Protein AF-A0A932S3R2-F1 (afdb_monomer_lite)

Secondary structure (DSSP, 8-state):
----------------------TTS-----PPPSS------EEE-SS-GGGEEEEEETTEEEEEETTT--EEEEPTT--EEE-SS-EEESSHHHHTTSS-HHHHHHHHHHHHHHHSSPPPHHHHHHHHHHHHTT--HHHHHHHHHHHHHT-HHHH---TT--HHHHHHHHHHHHH--S---HHHHHHHHHHH--

Structure (mmCIF, N/CA/C/O backbone):
data_AF-A0A932S3R2-F1
#
_entry.id   AF-A0A932S3R2-F1
#
loop_
_atom_site.group_PDB
_atom_site.id
_atom_site.type_symbol
_atom_site.label_atom_id
_atom_site.label_alt_id
_atom_site.label_comp_id
_atom_site.label_asym_id
_atom_site.label_entity_id
_atom_site.label_seq_id
_atom_site.pdbx_PDB_ins_code
_atom_site.Cartn_x
_atom_site.Cartn_y
_atom_site.Cartn_z
_atom_site.occupancy
_atom_site.B_iso_or_equiv
_atom_site.auth_seq_id
_atom_site.auth_comp_id
_atom_site.auth_asym_id
_atom_site.auth_atom_id
_atom_site.pdbx_PDB_model_num
ATOM 1 N N . MET A 1 1 ? -22.388 -19.627 -33.924 1.00 37.22 1 MET A N 1
ATOM 2 C CA . MET A 1 1 ? -21.233 -18.935 -33.307 1.00 37.22 1 MET A CA 1
ATOM 3 C C . MET A 1 1 ? -21.682 -18.371 -31.970 1.00 37.22 1 MET A C 1
ATOM 5 O O . MET A 1 1 ? -22.714 -17.718 -31.920 1.00 37.22 1 MET A O 1
ATOM 9 N N . LYS A 1 2 ? -21.009 -18.770 -30.886 1.00 32.50 2 LYS A N 1
ATOM 10 C CA . LYS A 1 2 ? -21.426 -18.543 -29.495 1.00 32.50 2 LYS A CA 1
ATOM 11 C C . LYS A 1 2 ? -21.164 -17.094 -29.068 1.00 32.50 2 LYS A C 1
ATOM 13 O O . LYS A 1 2 ? -20.056 -16.597 -29.213 1.00 32.50 2 LYS A O 1
ATOM 18 N N . SER A 1 3 ? -22.207 -16.474 -28.523 1.00 29.39 3 SER A N 1
ATOM 19 C CA . SER A 1 3 ? -22.199 -15.204 -27.794 1.00 29.39 3 SER A CA 1
ATOM 20 C C . SER A 1 3 ? -21.391 -15.341 -26.498 1.00 29.39 3 SER A C 1
ATOM 22 O O . SER A 1 3 ? -21.610 -16.284 -25.737 1.00 29.39 3 SER A O 1
ATOM 24 N N . ILE A 1 4 ? -20.472 -14.406 -26.248 1.00 34.41 4 ILE A N 1
ATOM 25 C CA . ILE A 1 4 ? -19.744 -14.273 -24.981 1.00 34.41 4 ILE A CA 1
ATOM 26 C C . ILE A 1 4 ? -20.329 -13.057 -24.259 1.00 34.41 4 ILE A C 1
ATOM 28 O O . ILE A 1 4 ? -20.258 -11.934 -24.755 1.00 34.41 4 ILE A O 1
ATOM 32 N N . ARG A 1 5 ? -20.972 -13.306 -23.114 1.00 32.34 5 ARG A N 1
ATOM 33 C CA . ARG A 1 5 ? -21.515 -12.288 -22.204 1.00 32.34 5 ARG A CA 1
ATOM 34 C C . ARG A 1 5 ? -20.412 -11.797 -21.253 1.00 32.34 5 ARG A C 1
ATOM 36 O O . ARG A 1 5 ? -19.608 -12.624 -20.825 1.00 32.34 5 ARG A O 1
ATOM 43 N N . PRO A 1 6 ? -20.394 -10.508 -20.870 1.00 31.86 6 PRO A N 1
ATOM 44 C CA . PRO A 1 6 ? -19.458 -9.992 -19.879 1.00 31.86 6 PRO A CA 1
ATOM 45 C C . PRO A 1 6 ? -19.896 -10.429 -18.474 1.00 31.86 6 PRO A C 1
ATOM 47 O O . PRO A 1 6 ? -21.044 -10.227 -18.075 1.00 31.86 6 PRO A O 1
ATOM 50 N N . LEU A 1 7 ? -18.982 -11.058 -17.732 1.00 32.09 7 LEU A N 1
ATOM 51 C CA . LEU A 1 7 ? -19.180 -11.415 -16.331 1.00 32.09 7 LEU A CA 1
ATOM 52 C C . LEU A 1 7 ? -19.025 -10.143 -15.478 1.00 32.09 7 LEU A C 1
ATOM 54 O O . LEU A 1 7 ? -17.917 -9.694 -15.199 1.00 32.09 7 LEU A O 1
ATOM 58 N N . LEU A 1 8 ? -20.150 -9.555 -15.077 1.00 33.31 8 LEU A N 1
ATOM 59 C CA . LEU A 1 8 ? -20.221 -8.646 -13.936 1.00 33.31 8 LEU A CA 1
ATOM 60 C C . LEU A 1 8 ? -19.955 -9.472 -12.673 1.00 33.31 8 LEU A C 1
ATOM 62 O O . LEU A 1 8 ? -20.826 -10.219 -12.231 1.00 33.31 8 LEU A O 1
ATOM 66 N N . LEU A 1 9 ? -18.754 -9.357 -12.104 1.00 31.55 9 LEU A N 1
ATOM 67 C CA . LEU A 1 9 ? -18.453 -9.884 -10.777 1.00 31.55 9 LEU A CA 1
ATOM 68 C C . LEU A 1 9 ? -18.578 -8.742 -9.765 1.00 31.55 9 LEU A C 1
ATOM 70 O O . LEU A 1 9 ? -17.623 -8.046 -9.433 1.00 31.55 9 LEU A O 1
ATOM 74 N N . THR A 1 10 ? -19.804 -8.523 -9.298 1.00 34.31 10 THR A N 1
ATOM 75 C CA . THR A 1 10 ? -20.070 -7.768 -8.075 1.00 34.31 10 THR A CA 1
ATOM 76 C C . THR A 1 10 ? -19.550 -8.584 -6.897 1.00 34.31 10 THR A C 1
ATOM 78 O O . THR A 1 10 ? -20.208 -9.527 -6.462 1.00 34.31 10 THR A O 1
ATOM 81 N N . CYS A 1 11 ? -18.375 -8.240 -6.378 1.00 26.20 11 CYS A N 1
ATOM 82 C CA . CYS A 1 11 ? -17.905 -8.759 -5.100 1.00 26.20 11 CYS A CA 1
ATOM 83 C C . CYS A 1 11 ? -17.752 -7.589 -4.127 1.00 26.20 11 CYS A C 1
ATOM 85 O O . CYS A 1 11 ? -16.675 -7.031 -3.940 1.00 26.20 11 CYS A O 1
ATOM 87 N N . SER A 1 12 ? -18.875 -7.194 -3.521 1.00 35.47 12 SER A N 1
ATOM 88 C CA . SER A 1 12 ? -18.866 -6.437 -2.272 1.00 35.47 12 SER A CA 1
ATOM 89 C C . SER A 1 12 ? -18.230 -7.313 -1.200 1.00 35.47 12 SER A C 1
ATOM 91 O O . SER A 1 12 ? -18.842 -8.258 -0.708 1.00 35.47 12 SER A O 1
ATOM 93 N N . SER A 1 13 ? -16.987 -7.024 -0.843 1.00 33.16 13 SER A N 1
ATOM 94 C CA . SER A 1 13 ? -16.354 -7.546 0.365 1.00 33.16 13 SER A CA 1
ATOM 95 C C . SER A 1 13 ? -15.355 -6.510 0.858 1.00 33.16 13 SER A C 1
ATOM 97 O O . SER A 1 13 ? -14.278 -6.333 0.301 1.00 33.16 13 SER A O 1
ATOM 99 N N . PHE A 1 14 ? -15.769 -5.783 1.894 1.00 41.72 14 PHE A N 1
ATOM 100 C CA . PHE A 1 14 ? -14.904 -4.959 2.728 1.00 41.72 14 PHE A CA 1
ATOM 101 C C . PHE A 1 14 ? -13.873 -5.890 3.387 1.00 41.72 14 PHE A C 1
ATOM 103 O O . PHE A 1 14 ? -14.160 -6.528 4.397 1.00 41.72 14 PHE A O 1
ATOM 110 N N . LEU A 1 15 ? -12.686 -6.007 2.796 1.00 32.22 15 LEU A N 1
ATOM 111 C CA . LEU A 1 15 ? -11.535 -6.661 3.412 1.00 32.22 15 LEU A CA 1
ATOM 112 C C . LEU A 1 15 ? -10.571 -5.568 3.870 1.00 32.22 15 LEU A C 1
ATOM 114 O O . LEU A 1 15 ? -9.736 -5.077 3.118 1.00 32.22 15 LEU A O 1
ATOM 118 N N . LEU A 1 16 ? -10.722 -5.169 5.133 1.00 34.81 16 LEU A N 1
ATOM 119 C CA . LEU A 1 16 ? -9.637 -4.563 5.898 1.00 34.81 16 LEU A CA 1
ATOM 120 C C . LEU A 1 16 ? -8.546 -5.632 6.021 1.00 34.81 16 LEU A C 1
ATOM 122 O O . LEU A 1 16 ? -8.670 -6.545 6.838 1.00 34.81 16 LEU A O 1
ATOM 126 N N . PHE A 1 17 ? -7.512 -5.553 5.185 1.00 36.91 17 PHE A N 1
ATOM 127 C CA . PHE A 1 17 ? -6.344 -6.416 5.305 1.00 36.91 17 PHE A CA 1
ATOM 128 C C . PHE A 1 17 ? -5.640 -6.124 6.636 1.00 36.91 17 PHE A C 1
ATOM 130 O O . PHE A 1 17 ? -4.996 -5.093 6.813 1.00 36.91 17 PHE A O 1
ATOM 137 N N . ALA A 1 18 ? -5.803 -7.036 7.593 1.00 36.62 18 ALA A N 1
ATOM 138 C CA . ALA A 1 18 ? -4.924 -7.164 8.743 1.00 36.62 18 ALA A CA 1
ATOM 139 C C . ALA A 1 18 ? -3.705 -7.979 8.290 1.00 36.62 18 ALA A C 1
ATOM 141 O O . ALA A 1 18 ? -3.846 -9.148 7.932 1.00 36.62 18 ALA A O 1
ATOM 142 N N . CYS A 1 19 ? -2.521 -7.367 8.260 1.00 47.38 19 CYS A N 1
ATOM 143 C CA . CYS A 1 19 ? -1.279 -8.096 8.019 1.00 47.38 19 CYS A CA 1
ATOM 144 C C . CYS A 1 19 ? -0.920 -8.859 9.306 1.00 47.38 19 CYS A C 1
ATOM 146 O O . CYS A 1 19 ? -0.447 -8.266 10.271 1.00 47.38 19 CYS A O 1
ATOM 148 N N . GLY A 1 20 ? -1.249 -10.152 9.364 1.00 39.88 20 GLY A N 1
ATOM 149 C CA . GLY A 1 20 ? -0.897 -11.033 10.476 1.00 39.88 20 GLY A CA 1
ATOM 150 C C . GLY A 1 20 ? 0.497 -11.623 10.278 1.00 39.88 20 GLY A C 1
ATOM 151 O O . GLY A 1 20 ? 0.690 -12.468 9.406 1.00 39.88 20 GLY A O 1
ATOM 152 N N . GLY A 1 21 ? 1.463 -11.187 11.089 1.00 38.22 21 GLY A N 1
ATOM 153 C CA . GLY A 1 21 ? 2.807 -11.762 11.141 1.00 38.22 21 GLY A CA 1
ATOM 154 C C . GLY A 1 21 ? 2.805 -13.129 11.829 1.00 38.22 21 GLY A C 1
ATOM 155 O O . GLY A 1 21 ? 2.426 -13.254 12.991 1.00 38.22 21 GLY A O 1
ATOM 156 N N . ASN A 1 22 ? 3.232 -14.165 11.110 1.00 33.53 22 ASN A N 1
ATOM 157 C CA . ASN A 1 22 ? 3.491 -15.492 11.662 1.00 33.53 22 ASN A CA 1
ATOM 158 C C . ASN A 1 22 ? 4.919 -15.519 12.260 1.00 33.53 22 ASN A C 1
ATOM 160 O O . ASN A 1 22 ? 5.865 -15.241 11.518 1.00 33.53 22 ASN A O 1
ATOM 164 N N . PRO A 1 23 ? 5.126 -15.885 13.543 1.00 39.09 23 PRO A N 1
ATOM 165 C CA . PRO A 1 23 ? 6.434 -15.842 14.220 1.00 39.09 23 PRO A CA 1
ATOM 166 C C . PRO A 1 23 ? 7.461 -16.889 13.738 1.00 39.09 23 PRO A C 1
ATOM 168 O O . PRO A 1 23 ? 8.508 -17.054 14.357 1.00 39.09 23 PRO A O 1
ATOM 171 N N . SER A 1 24 ? 7.181 -17.605 12.646 1.00 33.00 24 SER A N 1
ATOM 172 C CA . SER A 1 24 ? 8.062 -18.629 12.062 1.00 33.00 24 SER A CA 1
ATOM 173 C C . SER A 1 24 ? 8.643 -18.261 10.689 1.00 33.00 24 SER A C 1
ATOM 175 O O . SER A 1 24 ? 9.312 -19.085 10.070 1.00 33.00 24 SER A O 1
ATOM 177 N N . SER A 1 25 ? 8.431 -17.030 10.212 1.00 39.53 25 SER A N 1
ATOM 178 C CA . SER A 1 25 ? 9.086 -16.552 8.985 1.00 39.53 25 SER A CA 1
ATOM 179 C C . SER A 1 25 ? 10.481 -16.005 9.312 1.00 39.53 25 SER A C 1
ATOM 181 O O . SER A 1 25 ? 10.623 -15.338 10.340 1.00 39.53 25 SER A O 1
ATOM 183 N N . PRO A 1 26 ? 11.517 -16.255 8.484 1.00 32.06 26 PRO A N 1
ATOM 184 C CA . PRO A 1 26 ? 12.800 -15.582 8.651 1.00 32.06 26 PRO A CA 1
ATOM 185 C C . PRO A 1 26 ? 12.558 -14.071 8.689 1.00 32.06 26 PRO A C 1
ATOM 187 O O . PRO A 1 26 ? 11.738 -13.559 7.926 1.00 32.06 26 PRO A O 1
ATOM 190 N N . VAL A 1 27 ? 13.233 -13.376 9.609 1.00 32.41 27 VAL A N 1
ATOM 191 C CA . VAL A 1 27 ? 13.202 -11.914 9.713 1.00 32.41 27 VAL A CA 1
ATOM 192 C C . VAL A 1 27 ? 13.751 -11.358 8.403 1.00 32.41 27 VAL A C 1
ATOM 194 O O . VAL A 1 27 ? 14.955 -11.190 8.239 1.00 32.41 27 VAL A O 1
ATOM 197 N N . HIS A 1 28 ? 12.869 -11.120 7.438 1.00 33.97 28 HIS A N 1
ATOM 198 C CA . HIS A 1 28 ? 13.156 -10.190 6.369 1.00 33.97 28 HIS A CA 1
ATOM 199 C C . HIS A 1 28 ? 13.238 -8.838 7.062 1.00 33.97 28 HIS A C 1
ATOM 201 O O . HIS A 1 28 ? 12.252 -8.379 7.635 1.00 33.97 28 HIS A O 1
ATOM 207 N N . THR A 1 29 ? 14.433 -8.254 7.100 1.00 33.62 29 THR A N 1
ATOM 208 C CA . THR A 1 29 ? 14.617 -6.842 7.417 1.00 33.62 29 THR A CA 1
ATOM 209 C C . THR A 1 29 ? 13.655 -6.069 6.531 1.00 33.62 29 THR A C 1
ATOM 211 O O . THR A 1 29 ? 13.848 -5.977 5.321 1.00 33.62 29 THR A O 1
ATOM 214 N N . GLU A 1 30 ? 12.544 -5.626 7.116 1.00 41.44 30 GLU A N 1
ATOM 215 C CA . GLU A 1 30 ? 11.521 -4.898 6.388 1.00 41.44 30 GLU A CA 1
ATOM 216 C C . GLU A 1 30 ? 12.180 -3.617 5.892 1.00 41.44 30 GLU A C 1
ATOM 218 O O . GLU A 1 30 ? 12.619 -2.783 6.686 1.00 41.44 30 GLU A O 1
ATOM 223 N N . MET A 1 31 ? 12.344 -3.519 4.572 1.00 47.31 31 MET A N 1
ATOM 224 C CA . MET A 1 31 ? 12.912 -2.341 3.943 1.00 47.31 31 MET A CA 1
ATOM 225 C C . MET A 1 31 ? 12.052 -1.149 4.373 1.00 47.31 31 MET A C 1
ATOM 227 O O . MET A 1 31 ? 10.847 -1.146 4.079 1.00 47.31 31 MET A O 1
ATOM 231 N N . PRO A 1 32 ? 12.618 -0.169 5.101 1.00 47.09 32 PRO A N 1
ATOM 232 C CA . PRO A 1 32 ? 11.822 0.919 5.626 1.00 47.09 32 PRO A CA 1
ATOM 233 C C . PRO A 1 32 ? 11.173 1.636 4.438 1.00 47.09 32 PRO A C 1
ATOM 235 O O . PRO A 1 32 ? 11.851 1.887 3.434 1.00 47.09 32 PRO A O 1
ATOM 238 N N . PRO A 1 33 ? 9.867 1.961 4.495 1.00 53.28 33 PRO A N 1
ATOM 239 C CA . PRO A 1 33 ? 9.306 2.881 3.518 1.00 53.28 33 PRO A CA 1
ATOM 240 C C . PRO A 1 33 ? 10.168 4.157 3.503 1.00 53.28 33 PRO A C 1
ATOM 242 O O . PRO A 1 33 ? 10.752 4.489 4.543 1.00 53.28 33 PRO A O 1
ATOM 245 N N . PRO A 1 34 ? 10.271 4.880 2.368 1.00 52.25 34 PRO A N 1
ATOM 246 C CA . PRO A 1 34 ? 10.901 6.199 2.362 1.00 52.25 34 PRO A CA 1
ATOM 247 C C . PRO A 1 34 ? 10.355 6.983 3.554 1.00 52.25 34 PRO A C 1
ATOM 249 O O . PRO A 1 34 ? 9.138 7.055 3.717 1.00 52.25 34 PRO A O 1
ATOM 252 N N . ALA A 1 35 ? 11.261 7.414 4.439 1.00 39.84 35 ALA A N 1
ATOM 253 C CA . ALA A 1 35 ? 10.967 7.761 5.826 1.00 39.84 35 ALA A CA 1
ATOM 254 C C . ALA A 1 35 ? 9.741 8.680 5.944 1.00 39.84 35 ALA A C 1
ATOM 256 O O . ALA A 1 35 ? 9.830 9.895 5.777 1.00 39.84 35 ALA A O 1
ATOM 257 N N . TYR A 1 36 ? 8.587 8.081 6.236 1.00 43.91 36 TYR A N 1
ATOM 258 C CA . TYR A 1 36 ? 7.334 8.782 6.453 1.00 43.91 36 TYR A CA 1
ATOM 259 C C . TYR A 1 36 ? 6.880 8.494 7.877 1.00 43.91 36 TYR A C 1
ATOM 261 O O . TYR A 1 36 ? 6.237 7.488 8.164 1.00 43.91 36 TYR A O 1
ATOM 269 N N . THR A 1 37 ? 7.234 9.396 8.786 1.00 41.47 37 THR A N 1
ATOM 270 C CA . THR A 1 37 ? 6.599 9.502 10.099 1.00 41.47 37 THR A CA 1
ATOM 271 C C . THR A 1 37 ? 5.669 10.709 10.060 1.00 41.47 37 THR A C 1
ATOM 273 O O . THR A 1 37 ? 6.081 11.806 10.445 1.00 41.47 37 THR A O 1
ATOM 276 N N . PRO A 1 38 ? 4.423 10.583 9.573 1.00 49.81 38 PRO A N 1
ATOM 277 C CA . PRO A 1 38 ? 3.444 11.591 9.915 1.00 49.81 38 PRO A CA 1
ATOM 278 C C . PRO A 1 38 ? 3.295 11.558 11.430 1.00 49.81 38 PRO A C 1
ATOM 280 O O . PRO A 1 38 ? 3.229 10.485 12.036 1.00 49.81 38 PRO A O 1
ATOM 283 N N . THR A 1 39 ? 3.203 12.728 12.050 1.00 52.69 39 THR A N 1
ATOM 284 C CA . THR A 1 39 ? 2.722 12.832 13.425 1.00 52.69 39 THR A CA 1
ATOM 285 C C . THR A 1 39 ? 1.237 12.481 13.413 1.00 52.69 39 THR A C 1
ATOM 287 O O . THR A 1 39 ? 0.371 13.351 13.354 1.00 52.69 39 THR A O 1
ATOM 290 N N . ALA A 1 40 ? 0.930 11.186 13.367 1.00 62.25 40 ALA A N 1
ATOM 291 C CA . ALA A 1 40 ? -0.427 10.694 13.463 1.00 62.25 40 ALA A CA 1
ATOM 292 C C . ALA A 1 40 ? -0.927 10.982 14.879 1.00 62.25 40 ALA A C 1
ATOM 294 O O . ALA A 1 40 ? -0.381 10.474 15.858 1.00 62.25 40 ALA A O 1
ATOM 295 N N . THR A 1 41 ? -1.967 11.802 15.008 1.00 83.44 41 THR A N 1
ATOM 296 C CA . THR A 1 41 ? -2.711 11.878 16.265 1.00 83.44 41 THR A CA 1
ATOM 297 C C . THR A 1 41 ? -3.381 10.524 16.476 1.00 83.44 41 THR A C 1
ATOM 299 O O . THR A 1 41 ? -4.164 10.070 15.637 1.00 83.44 41 THR A O 1
ATOM 302 N N . MET A 1 42 ? -3.012 9.849 17.558 1.00 89.25 42 MET A N 1
ATOM 303 C CA . MET A 1 42 ? -3.219 8.416 17.718 1.00 89.25 42 MET A CA 1
ATOM 304 C C . MET A 1 42 ? -4.021 8.115 18.977 1.00 89.25 42 MET A C 1
ATOM 306 O O . MET A 1 42 ? -3.757 8.689 20.031 1.00 89.25 42 MET A O 1
ATOM 310 N N . GLN A 1 43 ? -4.960 7.176 18.870 1.00 94.00 43 GLN A N 1
ATOM 311 C CA . GLN A 1 43 ? -5.655 6.598 20.019 1.00 94.00 43 GLN A CA 1
ATOM 312 C C . GLN A 1 43 ? -5.155 5.169 20.253 1.00 94.00 43 GLN A C 1
ATOM 314 O O . GLN A 1 43 ? -5.245 4.329 19.356 1.00 94.00 43 GLN A O 1
ATOM 319 N N . SER A 1 44 ? -4.661 4.886 21.460 1.00 95.50 44 SER A N 1
ATOM 320 C CA . SER A 1 44 ? -4.124 3.568 21.820 1.00 95.50 44 SER A CA 1
ATOM 321 C C . SER A 1 44 ? -5.156 2.663 22.492 1.00 95.50 44 SER A C 1
ATOM 323 O O . SER A 1 44 ? -5.947 3.105 23.328 1.00 95.50 44 SER A O 1
ATOM 325 N N . PHE A 1 45 ? -5.076 1.374 22.178 1.00 95.81 45 PHE A N 1
ATOM 326 C CA . PHE A 1 45 ? -5.813 0.276 22.790 1.00 95.81 45 PHE A CA 1
ATOM 327 C C . PHE A 1 45 ? -4.811 -0.806 23.225 1.00 95.81 45 PHE A C 1
ATOM 329 O O . PHE A 1 45 ? -3.966 -1.207 22.425 1.00 95.81 45 PHE A O 1
ATOM 336 N N . PRO A 1 46 ? -4.864 -1.285 24.480 1.00 93.56 46 PRO A N 1
ATOM 337 C CA . PRO A 1 46 ? -3.815 -2.142 25.038 1.00 93.56 46 PRO A CA 1
ATOM 338 C C . PRO A 1 46 ? -3.840 -3.592 24.530 1.00 93.56 46 PRO A C 1
ATOM 340 O O . PRO A 1 46 ? -2.878 -4.320 24.747 1.00 93.56 46 PRO A O 1
ATOM 343 N N . GLY A 1 47 ? -4.932 -4.045 23.907 1.00 94.38 47 GLY A N 1
ATOM 344 C CA . GLY A 1 47 ? -5.067 -5.410 23.397 1.00 94.38 47 GLY A CA 1
ATOM 345 C C . GLY A 1 47 ? -4.682 -5.562 21.925 1.00 94.38 47 GLY A C 1
ATOM 346 O O . GLY A 1 47 ? -4.489 -4.584 21.203 1.00 94.38 47 GLY A O 1
ATOM 347 N N . LEU A 1 48 ? -4.641 -6.815 21.468 1.00 96.38 48 LEU A N 1
ATOM 348 C CA . LEU A 1 48 ? -4.497 -7.163 20.051 1.00 96.38 48 LEU A CA 1
ATOM 349 C C . LEU A 1 48 ? -5.670 -6.610 19.235 1.00 96.38 48 LEU A C 1
ATOM 351 O O . LEU A 1 48 ? -6.813 -6.633 19.702 1.00 96.38 48 LEU A O 1
ATOM 355 N N . ARG A 1 49 ? -5.430 -6.202 17.986 1.00 95.88 49 ARG A N 1
ATOM 356 C CA . ARG A 1 49 ? -6.460 -5.658 17.088 1.00 95.88 49 ARG A CA 1
ATOM 357 C C . ARG A 1 49 ? -7.657 -6.584 16.942 1.00 95.88 49 ARG A C 1
ATOM 359 O O . ARG A 1 49 ? -8.780 -6.095 16.799 1.00 95.88 49 ARG A O 1
ATOM 366 N N . ALA A 1 50 ? -7.431 -7.898 16.952 1.00 96.38 50 ALA A N 1
ATOM 367 C CA . ALA A 1 50 ? -8.471 -8.917 16.802 1.00 96.38 50 ALA A CA 1
ATOM 368 C C . ALA A 1 50 ? -9.533 -8.879 17.918 1.00 96.38 50 ALA A C 1
ATOM 370 O O . ALA A 1 50 ? -10.660 -9.314 17.699 1.00 96.38 50 ALA A O 1
ATOM 371 N N . ASN A 1 51 ? -9.215 -8.300 19.082 1.00 97.25 51 ASN A N 1
ATOM 372 C CA . ASN A 1 51 ? -10.154 -8.173 20.198 1.00 97.25 51 ASN A CA 1
ATOM 373 C C . ASN A 1 51 ? -11.138 -7.007 20.028 1.00 97.25 51 ASN A C 1
ATOM 375 O O . ASN A 1 51 ? -12.050 -6.856 20.844 1.00 97.25 51 ASN A O 1
ATOM 379 N N . TYR A 1 52 ? -10.990 -6.192 18.982 1.00 97.62 52 TYR A N 1
ATOM 380 C CA . TYR A 1 52 ? -11.779 -4.983 18.776 1.00 97.62 52 TYR A CA 1
ATOM 381 C C . TYR A 1 52 ? -12.504 -4.991 17.430 1.00 97.62 52 TYR A C 1
ATOM 383 O O . TYR A 1 52 ? -11.967 -5.398 16.400 1.00 97.62 52 TYR A O 1
ATOM 391 N N . THR A 1 53 ? -13.707 -4.431 17.397 1.00 96.62 53 THR A N 1
ATOM 392 C CA . THR A 1 53 ? -14.399 -4.085 16.149 1.00 96.62 53 THR A CA 1
ATOM 393 C C . THR A 1 53 ? -14.289 -2.586 15.901 1.00 96.62 53 THR A C 1
ATOM 395 O O . THR A 1 53 ? -14.391 -1.791 16.833 1.00 96.62 53 THR A O 1
ATOM 398 N N . ILE A 1 54 ? -14.059 -2.194 14.646 1.00 95.12 54 ILE A N 1
ATOM 399 C CA . ILE A 1 54 ? -13.993 -0.788 14.227 1.00 95.12 54 ILE A CA 1
ATOM 400 C C . ILE A 1 54 ? -15.181 -0.551 13.304 1.00 95.12 54 ILE A C 1
ATOM 402 O O . ILE A 1 54 ? -15.335 -1.252 12.304 1.00 95.12 54 ILE A O 1
ATOM 406 N N . ARG A 1 55 ? -16.029 0.418 13.647 1.00 92.75 55 ARG A N 1
ATOM 407 C CA . ARG A 1 55 ? -17.216 0.780 12.868 1.00 92.75 55 ARG A CA 1
ATOM 408 C C . ARG A 1 55 ? -17.116 2.228 12.417 1.00 92.75 55 ARG A C 1
ATOM 410 O O . ARG A 1 55 ? -16.790 3.098 13.220 1.00 92.75 55 ARG A O 1
ATOM 417 N N . ASN A 1 56 ? -17.417 2.470 11.146 1.00 90.31 56 ASN A N 1
ATOM 418 C CA . ASN A 1 56 ? -17.657 3.817 10.646 1.00 90.31 56 ASN A CA 1
ATOM 419 C C . ASN A 1 56 ? -19.055 4.271 11.102 1.00 90.31 56 ASN A C 1
ATOM 421 O O . ASN A 1 56 ? -19.999 3.481 11.112 1.00 90.31 56 ASN A O 1
ATOM 425 N N . THR A 1 57 ? -19.173 5.524 11.514 1.00 88.88 57 THR A N 1
ATOM 426 C CA . THR A 1 57 ? -20.386 6.161 12.036 1.00 88.88 57 THR A CA 1
ATOM 427 C C . THR A 1 57 ? -20.597 7.496 11.326 1.00 88.88 57 THR A C 1
ATOM 429 O O . THR A 1 57 ? -19.698 7.994 10.653 1.00 88.88 57 THR A O 1
ATOM 432 N N . ALA A 1 58 ? -21.760 8.126 11.502 1.00 84.62 58 ALA A N 1
ATOM 433 C CA . ALA A 1 58 ? -22.025 9.433 10.894 1.00 84.62 58 ALA A CA 1
ATOM 434 C C . ALA A 1 58 ? -21.020 10.526 11.320 1.00 84.62 58 ALA A C 1
ATOM 436 O O . ALA A 1 58 ? -20.788 11.466 10.566 1.00 84.62 58 ALA A O 1
ATOM 437 N N . SER A 1 59 ? -20.421 10.401 12.510 1.00 81.06 59 SER A N 1
ATOM 438 C CA . SER A 1 59 ? -19.537 11.407 13.112 1.00 81.06 59 SER A CA 1
ATOM 439 C C . SER A 1 59 ? -18.062 10.990 13.184 1.00 81.06 59 SER A C 1
ATOM 441 O O . SER A 1 59 ? -17.281 11.673 13.839 1.00 81.06 59 SER A O 1
ATOM 443 N N . GLY A 1 60 ? -17.665 9.879 12.555 1.00 88.19 60 GLY A N 1
ATOM 444 C CA . GLY A 1 60 ? -16.298 9.351 12.633 1.00 88.19 60 GLY A CA 1
ATOM 445 C C . GLY A 1 60 ? -16.280 7.852 12.899 1.00 88.19 60 GLY A C 1
ATOM 446 O O . GLY A 1 60 ? -17.053 7.107 12.303 1.00 88.19 60 GLY A O 1
ATOM 447 N N . PHE A 1 61 ? -15.433 7.391 13.815 1.00 94.38 61 PHE A N 1
ATOM 448 C CA . PHE A 1 61 ? -15.272 5.963 14.095 1.00 94.38 61 PHE A CA 1
ATOM 449 C C . PHE A 1 61 ? -15.669 5.607 15.528 1.00 94.38 61 PHE A C 1
ATOM 451 O O . PHE A 1 61 ? -15.535 6.409 16.449 1.00 94.38 61 PHE A O 1
ATOM 458 N N . ALA A 1 62 ? -16.127 4.374 15.718 1.00 95.94 62 ALA A N 1
ATOM 459 C CA . ALA A 1 62 ? -16.343 3.775 17.027 1.00 95.94 62 ALA A CA 1
ATOM 460 C C . ALA A 1 62 ? -15.555 2.467 17.126 1.00 95.94 62 ALA A C 1
ATOM 462 O O . ALA A 1 62 ? -15.659 1.606 16.246 1.00 95.94 62 ALA A O 1
ATOM 463 N N . VAL A 1 63 ? -14.796 2.307 18.208 1.00 97.25 63 VAL A N 1
ATOM 464 C CA . VAL A 1 63 ? -14.076 1.073 18.534 1.00 97.25 63 VAL A CA 1
ATOM 465 C C . VAL A 1 63 ? -14.822 0.369 19.655 1.00 97.25 63 VAL A C 1
ATOM 467 O O . VAL A 1 63 ? -15.104 0.976 20.685 1.00 97.25 63 VAL A O 1
ATOM 470 N N . SER A 1 64 ? -15.169 -0.899 19.459 1.00 97.19 64 SER A N 1
ATOM 471 C CA . SER A 1 64 ? -15.844 -1.705 20.475 1.00 97.19 64 SER A CA 1
ATOM 472 C C . SER A 1 64 ? -14.994 -2.907 20.854 1.00 97.19 64 SER A C 1
ATOM 474 O O . SER A 1 64 ? -14.594 -3.678 19.984 1.00 97.19 64 SER A O 1
ATOM 476 N N . GLU A 1 65 ? -14.711 -3.055 22.145 1.00 96.62 65 GLU A N 1
ATOM 477 C CA . GLU A 1 65 ? -14.001 -4.210 22.692 1.00 96.62 65 GLU A CA 1
ATOM 478 C C . GLU A 1 65 ? -14.941 -5.412 22.783 1.00 96.62 65 GLU A C 1
ATOM 480 O O . GLU A 1 65 ? -16.013 -5.337 23.380 1.00 96.62 65 GLU A O 1
ATOM 485 N N . THR A 1 66 ? -14.534 -6.533 22.196 1.00 94.81 66 THR A N 1
ATOM 486 C CA . THR A 1 66 ? -15.404 -7.701 22.008 1.00 94.81 66 THR A CA 1
ATOM 487 C C . THR A 1 66 ? -15.779 -8.363 23.333 1.00 94.81 66 THR A C 1
ATOM 489 O O . THR A 1 66 ? -16.926 -8.755 23.517 1.00 94.81 66 THR A O 1
ATOM 492 N N . ALA A 1 67 ? -14.837 -8.454 24.277 1.00 94.12 67 ALA A N 1
ATOM 493 C CA . ALA A 1 67 ? -15.055 -9.133 25.556 1.00 94.12 67 ALA A CA 1
ATOM 494 C C . ALA A 1 67 ? -16.030 -8.383 26.479 1.00 94.12 67 ALA A C 1
ATOM 496 O O . ALA A 1 67 ? -16.808 -9.003 27.197 1.00 94.12 67 ALA A O 1
ATOM 497 N N . THR A 1 68 ? -15.985 -7.049 26.467 1.00 94.38 68 THR A N 1
ATOM 498 C CA . THR A 1 68 ? -16.724 -6.197 27.414 1.00 94.38 68 THR A CA 1
ATOM 499 C C . THR A 1 68 ? -17.890 -5.457 26.767 1.00 94.38 68 THR A C 1
ATOM 501 O O . THR A 1 68 ? -18.691 -4.842 27.465 1.00 94.38 68 THR A O 1
ATOM 504 N N . SER A 1 69 ? -17.976 -5.465 25.433 1.00 93.94 69 SER A N 1
ATOM 505 C CA . SER A 1 69 ? -18.848 -4.582 24.648 1.00 93.94 69 SER A CA 1
ATOM 506 C C . SER A 1 69 ? -18.645 -3.089 24.938 1.00 93.94 69 SER A C 1
ATOM 508 O O . SER A 1 69 ? -19.475 -2.267 24.548 1.00 93.94 69 SER A O 1
ATOM 510 N N . LYS A 1 70 ? -17.535 -2.702 25.584 1.00 95.19 70 LYS A N 1
ATOM 511 C CA . LYS A 1 70 ? -17.204 -1.297 25.822 1.00 95.19 70 LYS A CA 1
ATOM 512 C C . LYS A 1 70 ? -17.003 -0.600 24.482 1.00 95.19 70 LYS A C 1
ATOM 514 O O . LYS A 1 70 ? -16.258 -1.094 23.638 1.00 95.19 70 LYS A O 1
ATOM 519 N N . ILE A 1 71 ? -17.656 0.545 24.296 1.00 95.75 71 ILE A N 1
ATOM 520 C CA . ILE A 1 71 ? -17.541 1.373 23.092 1.00 95.75 71 ILE A CA 1
ATOM 521 C C . ILE A 1 71 ? -16.747 2.635 23.425 1.00 95.75 71 ILE A C 1
ATOM 523 O O . ILE A 1 71 ? -17.030 3.323 24.405 1.00 95.75 71 ILE A O 1
ATOM 527 N N . THR A 1 72 ? -15.776 2.953 22.578 1.00 96.38 72 THR A N 1
ATOM 528 C CA . THR A 1 72 ? -15.028 4.207 22.587 1.00 96.38 72 THR A CA 1
ATOM 529 C C . THR A 1 72 ? -15.272 4.918 21.263 1.00 96.38 72 THR A C 1
ATOM 531 O O . THR A 1 72 ? -14.943 4.391 20.198 1.00 96.38 72 THR A O 1
ATOM 534 N N . MET A 1 73 ? -15.877 6.103 21.331 1.00 95.62 73 MET A N 1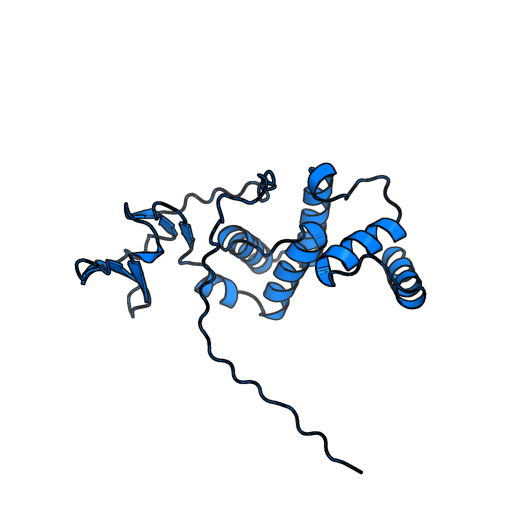
ATOM 535 C CA . MET A 1 73 ? -15.982 6.998 20.180 1.00 95.62 73 MET A CA 1
ATOM 536 C C . MET A 1 73 ? -14.613 7.618 19.913 1.00 95.62 73 MET A C 1
ATOM 538 O O . MET A 1 73 ? -13.901 7.967 20.853 1.00 95.62 73 MET A O 1
ATOM 542 N N . ILE A 1 74 ? -14.241 7.706 18.642 1.00 94.94 74 ILE A N 1
ATOM 543 C CA . ILE A 1 74 ? -12.956 8.245 18.211 1.00 94.94 74 ILE A CA 1
ATOM 544 C C . ILE A 1 74 ? -13.152 9.690 17.776 1.00 94.94 74 ILE A C 1
ATOM 546 O O . ILE A 1 74 ? -13.944 9.965 16.871 1.00 94.94 74 ILE A O 1
ATOM 550 N N . ASP A 1 75 ? -12.412 10.595 18.412 1.00 90.75 75 ASP A N 1
ATOM 551 C CA . ASP A 1 75 ? -12.441 12.016 18.087 1.00 90.75 75 ASP A CA 1
ATOM 552 C C . ASP A 1 75 ? -11.977 12.264 16.650 1.00 90.75 75 ASP A C 1
ATOM 554 O O . ASP A 1 75 ? -11.060 11.615 16.144 1.00 90.75 75 ASP A O 1
ATOM 558 N N . SER A 1 76 ? -12.566 13.263 15.993 1.00 86.50 76 SER A N 1
ATOM 559 C CA . SER A 1 76 ? -12.288 13.578 14.585 1.00 86.50 76 SER A CA 1
ATOM 560 C C . SER A 1 76 ? -10.840 13.999 14.306 1.00 86.50 76 SER A C 1
ATOM 562 O O . SER A 1 76 ? -10.415 13.987 13.153 1.00 86.50 76 SER A O 1
ATOM 564 N N . GLY A 1 77 ? -10.089 14.397 15.339 1.00 86.81 77 GLY A N 1
ATOM 565 C CA . GLY A 1 77 ? -8.662 14.707 15.238 1.00 86.81 77 GLY A CA 1
ATOM 566 C C . GLY A 1 77 ? -7.763 13.469 15.187 1.00 86.81 77 GLY A C 1
ATOM 567 O O . GLY A 1 77 ? -6.617 13.576 14.762 1.00 86.81 77 GLY A O 1
ATOM 568 N N . ILE A 1 78 ? -8.261 12.295 15.589 1.00 91.88 78 ILE A N 1
ATOM 569 C CA . ILE A 1 78 ? -7.497 11.047 15.574 1.00 91.88 78 ILE A CA 1
ATOM 570 C C . ILE A 1 78 ? -7.423 10.509 14.144 1.00 91.88 78 ILE A C 1
ATOM 572 O O . ILE A 1 78 ? -8.430 10.291 13.470 1.00 91.88 78 ILE A O 1
ATOM 576 N N . THR A 1 79 ? -6.204 10.259 13.679 1.00 91.00 79 THR A N 1
ATOM 577 C CA . THR A 1 79 ? -5.923 9.785 12.318 1.00 91.00 79 THR A CA 1
ATOM 578 C C . THR A 1 79 ? -5.462 8.332 12.275 1.00 91.00 79 THR A C 1
ATOM 580 O O . THR A 1 79 ? -5.529 7.710 11.213 1.00 91.00 79 THR A O 1
ATOM 583 N N . SER A 1 80 ? -5.064 7.764 13.415 1.00 92.31 80 SER A N 1
ATOM 584 C CA . SER A 1 80 ? -4.643 6.367 13.532 1.00 92.31 80 SER A CA 1
ATOM 585 C C . SER A 1 80 ? -5.097 5.740 14.850 1.00 92.31 80 SER A C 1
ATOM 587 O O . SER A 1 80 ? -5.183 6.410 15.880 1.00 92.31 80 SER A O 1
ATOM 589 N N . LEU A 1 81 ? -5.361 4.437 14.823 1.00 94.44 81 LEU A N 1
ATOM 590 C CA . LEU A 1 81 ? -5.579 3.619 16.014 1.00 94.44 81 LEU A CA 1
ATOM 591 C C . LEU A 1 81 ? -4.368 2.718 16.231 1.00 94.44 81 LEU A C 1
ATOM 593 O O . LEU A 1 81 ? -3.944 2.045 15.295 1.00 94.44 81 LEU A O 1
ATOM 597 N N . GLN A 1 82 ? -3.849 2.662 17.453 1.00 94.69 82 GLN A N 1
ATOM 598 C CA . GLN A 1 82 ? -2.761 1.758 17.821 1.00 94.69 82 GLN A CA 1
ATOM 599 C C . GLN A 1 82 ? -3.284 0.628 18.689 1.00 94.69 82 GLN A C 1
ATOM 601 O O . GLN A 1 82 ? -3.858 0.872 19.746 1.00 94.69 82 GLN A O 1
ATOM 606 N N . PHE A 1 83 ? -3.040 -0.599 18.253 1.00 95.50 83 PHE A N 1
ATOM 607 C CA . PHE A 1 83 ? -3.253 -1.813 19.030 1.00 95.50 83 PHE A CA 1
ATOM 608 C C . PHE A 1 83 ? -1.903 -2.376 19.481 1.00 95.50 83 PHE A C 1
ATOM 610 O O . PHE A 1 83 ? -0.849 -1.877 19.084 1.00 95.50 83 PHE A O 1
ATOM 617 N N . ALA A 1 84 ? -1.913 -3.415 20.311 1.00 94.19 84 ALA A N 1
ATOM 618 C CA . ALA A 1 84 ? -0.673 -4.033 20.785 1.00 94.19 84 ALA A CA 1
ATOM 619 C C . ALA A 1 84 ? 0.177 -4.646 19.654 1.00 94.19 84 ALA A C 1
ATOM 621 O O . ALA A 1 84 ? 1.388 -4.774 19.801 1.00 94.19 84 ALA A O 1
ATOM 622 N N . ASP A 1 85 ? -0.457 -5.025 18.545 1.00 93.94 85 ASP A N 1
ATOM 623 C CA . ASP A 1 85 ? 0.139 -5.745 17.419 1.00 93.94 85 ASP A CA 1
ATOM 624 C C . ASP A 1 85 ? 0.215 -4.927 16.123 1.00 93.94 85 ASP A C 1
ATOM 626 O O . ASP A 1 85 ? 1.135 -5.136 15.337 1.00 93.94 85 ASP A O 1
ATOM 630 N N . VAL A 1 86 ? -0.726 -4.006 15.873 1.00 90.94 86 VAL A N 1
ATOM 631 C CA . VAL A 1 86 ? -0.798 -3.256 14.604 1.00 90.94 86 VAL A CA 1
ATOM 632 C C . VAL A 1 86 ? -1.297 -1.822 14.789 1.00 90.94 86 VAL A C 1
ATOM 634 O O . VAL A 1 86 ? -2.002 -1.506 15.750 1.00 90.94 86 VAL A O 1
ATOM 637 N N . SER A 1 87 ? -1.027 -0.972 13.800 1.00 91.19 87 SER A N 1
ATOM 638 C CA . SER A 1 87 ? -1.659 0.345 13.662 1.00 91.19 87 SER A CA 1
ATOM 639 C C . SER A 1 87 ? -2.678 0.340 12.517 1.00 91.19 87 SER A C 1
ATOM 641 O O . SER A 1 87 ? -2.452 -0.274 11.476 1.00 91.19 87 SER A O 1
ATOM 643 N N . VAL A 1 88 ? -3.792 1.055 12.677 1.00 91.50 88 VAL A N 1
ATOM 644 C CA . VAL A 1 88 ? -4.834 1.206 11.650 1.00 91.50 88 VAL A CA 1
ATOM 645 C C . VAL A 1 88 ? -4.971 2.676 11.272 1.00 91.50 88 VAL A C 1
ATOM 647 O O . VAL A 1 88 ? -5.422 3.488 12.077 1.00 91.50 88 VAL A O 1
ATOM 650 N N . ASN A 1 89 ? -4.641 3.009 10.024 1.00 90.50 89 ASN A N 1
ATOM 651 C CA . ASN A 1 89 ? -4.837 4.347 9.473 1.00 90.50 89 ASN A CA 1
ATOM 652 C C . ASN A 1 89 ? -6.324 4.582 9.153 1.00 90.50 89 ASN A C 1
ATOM 654 O O . ASN A 1 89 ? -6.910 3.878 8.331 1.00 90.50 89 ASN A O 1
ATOM 658 N N . LEU A 1 90 ? -6.932 5.592 9.776 1.00 91.88 90 LEU A N 1
ATOM 659 C CA . LEU A 1 90 ? -8.353 5.920 9.596 1.00 91.88 90 LEU A CA 1
ATOM 660 C C . LEU A 1 90 ? -8.626 6.818 8.382 1.00 91.88 90 LEU A C 1
ATOM 662 O O . LEU A 1 90 ? -9.773 6.995 7.977 1.00 91.88 90 LEU A O 1
ATOM 666 N N . GLN A 1 91 ? -7.580 7.395 7.795 1.00 88.75 91 GLN A N 1
ATOM 667 C CA . GLN A 1 91 ? -7.671 8.336 6.682 1.00 88.75 91 GLN A CA 1
ATOM 668 C C . GLN A 1 91 ? -7.591 7.652 5.316 1.00 88.75 91 GLN A C 1
ATOM 670 O O . GLN A 1 91 ? -7.982 8.263 4.322 1.00 88.75 91 GLN A O 1
ATOM 675 N N . ILE A 1 92 ? -7.119 6.402 5.244 1.00 89.31 92 ILE A N 1
ATOM 676 C CA . ILE A 1 92 ? -6.851 5.730 3.965 1.00 89.31 92 ILE A CA 1
ATOM 677 C C . ILE A 1 92 ? -8.088 5.669 3.063 1.00 89.31 92 ILE A C 1
ATOM 679 O O . ILE A 1 92 ? -8.000 6.033 1.896 1.00 89.31 92 ILE A O 1
ATOM 683 N N . ALA A 1 93 ? -9.263 5.336 3.610 1.00 87.12 93 ALA A N 1
ATOM 684 C CA . ALA A 1 93 ? -10.513 5.264 2.849 1.00 87.12 93 ALA A CA 1
ATOM 685 C C . ALA A 1 93 ? -10.919 6.619 2.239 1.00 87.12 93 ALA A C 1
ATOM 687 O O . ALA A 1 93 ? -11.453 6.674 1.134 1.00 87.12 93 ALA A O 1
ATOM 688 N N . LYS A 1 94 ? -10.643 7.725 2.940 1.00 88.69 94 LYS A N 1
ATOM 689 C CA . LYS A 1 94 ? -10.872 9.072 2.409 1.00 88.69 94 LYS A CA 1
ATOM 690 C C . LYS A 1 94 ? -9.836 9.409 1.338 1.00 88.69 94 LYS A C 1
ATOM 692 O O . LYS A 1 94 ? -10.203 9.893 0.272 1.00 88.69 94 LYS A O 1
ATOM 697 N N . LYS A 1 95 ? -8.559 9.128 1.600 1.00 91.69 95 LYS A N 1
ATOM 698 C CA . LYS A 1 95 ? -7.452 9.415 0.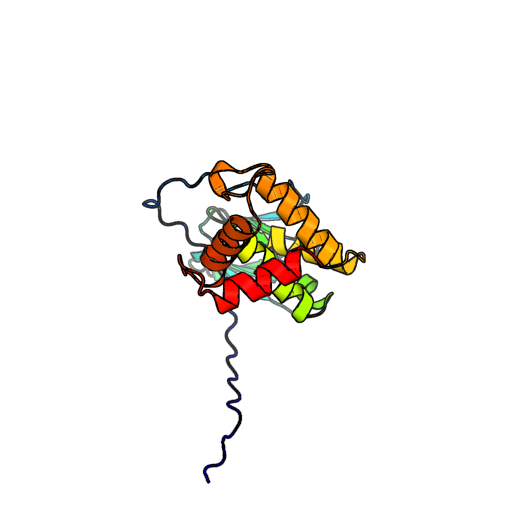678 1.00 91.69 95 LYS A CA 1
ATOM 699 C C . LYS A 1 95 ? -7.603 8.684 -0.651 1.00 91.69 95 LYS A C 1
ATOM 701 O O . LYS A 1 95 ? -7.510 9.327 -1.680 1.00 91.69 95 LYS A O 1
ATOM 706 N N . VAL A 1 96 ? -7.949 7.397 -0.676 1.00 92.81 96 VAL A N 1
ATOM 707 C CA . VAL A 1 96 ? -8.130 6.674 -1.956 1.00 92.81 96 VAL A CA 1
ATOM 708 C C . VAL A 1 96 ? -9.188 7.305 -2.871 1.00 92.81 96 VAL A C 1
ATOM 710 O O . VAL A 1 96 ? -9.136 7.102 -4.077 1.00 92.81 96 VAL A O 1
ATOM 713 N N . SER A 1 97 ? -10.119 8.101 -2.328 1.00 92.62 97 SER A N 1
ATOM 714 C CA . SER A 1 97 ? -11.122 8.827 -3.119 1.00 92.62 97 SER A CA 1
ATOM 715 C C . SER A 1 97 ? -10.641 10.171 -3.688 1.00 92.62 97 SER A C 1
ATOM 717 O O . SER A 1 97 ? -11.352 10.771 -4.490 1.00 92.62 97 SER A O 1
ATOM 719 N N . THR A 1 98 ? -9.457 10.662 -3.296 1.00 95.94 98 THR A N 1
ATOM 720 C CA . THR A 1 98 ? -8.917 11.954 -3.764 1.00 95.94 98 THR A CA 1
ATOM 721 C C . THR A 1 98 ? -8.194 11.862 -5.105 1.00 95.94 98 THR A C 1
ATOM 723 O O . THR A 1 98 ? -7.948 12.891 -5.730 1.00 95.94 98 THR A O 1
ATOM 726 N N . ILE A 1 99 ? -7.868 10.652 -5.564 1.00 96.62 99 ILE A N 1
ATOM 727 C CA . ILE A 1 99 ? -7.246 10.394 -6.865 1.00 96.62 99 ILE A CA 1
ATOM 728 C C . ILE A 1 99 ? -8.022 9.303 -7.616 1.00 96.62 99 ILE A C 1
ATOM 730 O O . ILE A 1 99 ? -8.881 8.629 -7.051 1.00 96.62 99 ILE A O 1
ATOM 734 N N . SER A 1 100 ? -7.742 9.119 -8.908 1.00 97.44 100 SER A N 1
ATOM 735 C CA . SER A 1 100 ? -8.401 8.070 -9.693 1.00 97.44 100 SER A CA 1
ATOM 736 C C . SER A 1 100 ? -8.014 6.670 -9.203 1.00 97.44 100 SER A C 1
ATOM 738 O O . SER A 1 100 ? -6.862 6.424 -8.841 1.00 97.44 100 SER A O 1
ATOM 740 N N . ALA A 1 101 ? -8.950 5.718 -9.278 1.00 96.06 101 ALA A N 1
ATOM 741 C CA . ALA A 1 101 ? -8.682 4.315 -8.946 1.00 96.06 101 ALA A CA 1
ATOM 742 C C . ALA A 1 101 ? -7.515 3.733 -9.767 1.00 96.06 101 ALA A C 1
ATOM 744 O O . ALA A 1 101 ? -6.714 2.966 -9.247 1.00 96.06 101 ALA A O 1
ATOM 745 N N . THR A 1 102 ? -7.360 4.164 -11.024 1.00 97.75 102 THR A N 1
ATOM 746 C CA . THR A 1 102 ? -6.215 3.798 -11.869 1.00 97.75 102 THR A CA 1
ATOM 747 C C . THR A 1 102 ? -4.883 4.282 -11.295 1.00 97.75 102 THR A C 1
ATOM 749 O O . THR A 1 102 ? -3.893 3.567 -11.385 1.00 97.75 102 THR A O 1
ATOM 752 N N . ASN A 1 103 ? -4.824 5.478 -10.704 1.00 97.56 103 ASN A N 1
ATOM 753 C CA . ASN A 1 103 ? -3.593 5.959 -10.077 1.00 97.56 103 ASN A CA 1
ATOM 754 C C . ASN A 1 103 ? -3.292 5.210 -8.774 1.00 97.56 103 ASN A C 1
ATOM 756 O O . ASN A 1 103 ? -2.129 4.905 -8.531 1.00 97.56 103 ASN A O 1
ATOM 760 N N . VAL A 1 104 ? -4.314 4.865 -7.978 1.00 97.12 104 VAL A N 1
ATOM 761 C CA . VAL A 1 104 ? -4.142 3.996 -6.797 1.00 97.12 104 VAL A CA 1
ATOM 762 C C . VAL A 1 104 ? -3.557 2.646 -7.216 1.00 97.12 104 VAL A C 1
ATOM 764 O O . VAL A 1 104 ? -2.516 2.252 -6.700 1.00 97.12 104 VAL A O 1
ATOM 767 N N . GLN A 1 105 ? -4.155 2.000 -8.222 1.00 96.94 105 GLN A N 1
ATOM 768 C CA . GLN A 1 105 ? -3.679 0.722 -8.753 1.00 96.94 105 GLN A CA 1
ATOM 769 C C . GLN A 1 105 ? -2.228 0.810 -9.245 1.00 96.94 105 GLN A C 1
ATOM 771 O O . GLN A 1 105 ? -1.418 -0.054 -8.932 1.00 96.94 105 GLN A O 1
ATOM 776 N N . LYS A 1 106 ? -1.862 1.874 -9.969 1.00 97.31 106 LYS A N 1
ATOM 777 C CA . LYS A 1 106 ? -0.479 2.066 -10.428 1.00 97.31 106 LYS A CA 1
ATOM 778 C C . LYS A 1 106 ? 0.509 2.181 -9.267 1.00 97.31 106 LYS A C 1
ATOM 780 O O . LYS A 1 106 ? 1.606 1.647 -9.360 1.00 97.31 106 LYS A O 1
ATOM 785 N N . ILE A 1 107 ? 0.143 2.853 -8.174 1.00 96.88 107 ILE A N 1
ATOM 786 C CA . ILE A 1 107 ? 0.994 2.915 -6.976 1.00 96.88 107 ILE A CA 1
ATOM 787 C C . ILE A 1 107 ? 1.172 1.509 -6.384 1.00 96.88 107 ILE A C 1
ATOM 789 O O . ILE A 1 107 ? 2.293 1.122 -6.067 1.00 96.88 107 ILE A O 1
ATOM 793 N N . GLU A 1 108 ? 0.097 0.728 -6.269 1.00 95.88 108 GLU A N 1
ATOM 794 C CA . GLU A 1 108 ? 0.154 -0.659 -5.784 1.00 95.88 108 GLU A CA 1
ATOM 795 C C . GLU A 1 108 ? 1.042 -1.544 -6.676 1.00 95.88 108 GLU A C 1
ATOM 797 O O . GLU A 1 108 ? 1.890 -2.280 -6.171 1.00 95.88 108 GLU A O 1
ATOM 802 N N . GLU A 1 109 ? 0.911 -1.422 -7.998 1.00 95.62 109 GLU A N 1
ATOM 803 C CA . GLU A 1 109 ? 1.743 -2.127 -8.977 1.00 95.62 109 GLU A CA 1
ATOM 804 C C . GLU A 1 109 ? 3.224 -1.753 -8.846 1.00 95.62 109 GLU A C 1
ATOM 806 O O . GLU A 1 109 ? 4.078 -2.633 -8.939 1.00 95.62 109 GLU A O 1
ATOM 811 N N . LEU A 1 110 ? 3.549 -0.484 -8.565 1.00 96.12 110 LEU A N 1
ATOM 812 C CA . LEU A 1 110 ? 4.927 -0.051 -8.310 1.00 96.12 110 LEU A CA 1
ATOM 813 C C . LEU A 1 110 ? 5.507 -0.691 -7.041 1.00 96.12 110 LEU A C 1
ATOM 815 O O . LEU A 1 110 ? 6.665 -1.111 -7.047 1.00 96.12 110 LEU A O 1
ATOM 819 N N . TYR A 1 111 ? 4.714 -0.821 -5.972 1.00 96.19 111 TYR A N 1
ATOM 820 C CA . TYR A 1 111 ? 5.136 -1.525 -4.754 1.00 96.19 111 TYR A CA 1
ATOM 821 C C . TYR A 1 111 ? 5.466 -2.990 -5.033 1.00 96.19 111 TYR A C 1
ATOM 823 O O . TYR A 1 111 ? 6.505 -3.486 -4.589 1.00 96.19 111 TYR A O 1
ATOM 831 N N . VAL A 1 112 ? 4.619 -3.670 -5.806 1.00 94.75 112 VAL A N 1
ATOM 832 C CA . VAL A 1 112 ? 4.873 -5.058 -6.195 1.00 94.75 112 VAL A CA 1
ATOM 833 C C . VAL A 1 112 ? 6.108 -5.128 -7.085 1.00 94.75 112 VAL A C 1
ATOM 835 O O . VAL A 1 112 ? 7.025 -5.879 -6.778 1.00 94.75 112 VAL A O 1
ATOM 838 N N . ALA A 1 113 ? 6.183 -4.313 -8.137 1.00 93.50 113 ALA A N 1
ATOM 839 C CA . ALA A 1 113 ? 7.271 -4.352 -9.105 1.00 93.50 113 ALA A CA 1
ATOM 840 C C . ALA A 1 113 ? 8.644 -4.141 -8.456 1.00 93.50 113 ALA A C 1
ATOM 842 O O . ALA A 1 113 ? 9.531 -4.962 -8.673 1.00 93.50 113 ALA A O 1
ATOM 843 N N . PHE A 1 114 ? 8.810 -3.101 -7.634 1.00 93.94 114 PHE A N 1
ATOM 844 C CA . PHE A 1 114 ? 10.118 -2.740 -7.076 1.00 93.94 114 PHE A CA 1
ATOM 845 C C . PHE A 1 114 ? 10.452 -3.438 -5.759 1.00 93.94 114 PHE A C 1
ATOM 847 O O . PHE A 1 114 ? 11.623 -3.679 -5.477 1.00 93.94 114 PHE A O 1
ATOM 854 N N . PHE A 1 115 ? 9.450 -3.766 -4.942 1.00 94.06 115 PHE A N 1
ATOM 855 C CA . PHE A 1 115 ? 9.678 -4.221 -3.567 1.00 94.06 115 PHE A CA 1
ATOM 856 C C . PHE A 1 115 ? 9.075 -5.593 -3.268 1.00 94.06 115 PHE A C 1
ATOM 858 O O . PHE A 1 115 ? 9.191 -6.066 -2.139 1.00 94.06 115 PHE A O 1
ATOM 865 N N . ASN A 1 116 ? 8.427 -6.228 -4.252 1.00 93.75 116 ASN A N 1
ATOM 866 C CA . ASN A 1 116 ? 7.767 -7.525 -4.111 1.00 93.75 116 ASN A CA 1
ATOM 867 C C . ASN A 1 116 ? 6.827 -7.587 -2.891 1.00 93.75 116 ASN A C 1
ATOM 869 O O . ASN A 1 116 ? 6.764 -8.591 -2.180 1.00 93.75 116 ASN A O 1
ATOM 873 N N . ARG A 1 117 ? 6.126 -6.481 -2.611 1.00 91.31 117 ARG A N 1
ATOM 874 C CA . ARG A 1 117 ? 5.200 -6.367 -1.482 1.00 91.31 117 ARG A CA 1
ATOM 875 C C . ARG A 1 117 ? 3.978 -5.548 -1.854 1.00 91.31 117 ARG A C 1
ATOM 877 O O . ARG A 1 117 ? 4.034 -4.714 -2.750 1.00 91.31 117 ARG A O 1
ATOM 884 N N . VAL A 1 118 ? 2.896 -5.744 -1.112 1.00 90.06 118 VAL A N 1
ATOM 885 C CA . VAL A 1 118 ? 1.773 -4.802 -1.109 1.00 90.06 118 VAL A CA 1
ATOM 886 C C . VAL A 1 118 ? 2.118 -3.589 -0.238 1.00 90.06 118 VAL A C 1
ATOM 888 O O . VAL A 1 118 ? 2.864 -3.734 0.742 1.00 90.06 118 VAL A O 1
ATOM 891 N N . PRO A 1 119 ? 1.608 -2.389 -0.562 1.00 89.69 119 PRO A N 1
ATOM 892 C CA . PRO A 1 119 ? 1.790 -1.247 0.313 1.00 89.69 119 PRO A CA 1
ATOM 893 C C . PRO A 1 119 ? 1.074 -1.456 1.644 1.00 89.69 119 PRO A C 1
ATOM 895 O O . PRO A 1 119 ? -0.040 -1.977 1.705 1.00 89.69 119 PRO A O 1
ATOM 898 N N . ASP A 1 120 ? 1.689 -0.969 2.713 1.00 89.06 120 ASP A N 1
ATOM 899 C CA . ASP A 1 120 ? 0.965 -0.708 3.947 1.00 89.06 120 ASP A CA 1
ATOM 900 C C . ASP A 1 120 ? 0.085 0.549 3.793 1.00 89.06 120 ASP A C 1
ATOM 902 O O . ASP A 1 120 ? 0.283 1.385 2.904 1.00 89.06 120 ASP A O 1
ATOM 906 N N . ALA A 1 121 ? -0.907 0.698 4.674 1.00 87.44 121 ALA A N 1
ATOM 907 C CA . ALA A 1 121 ? -1.879 1.785 4.576 1.00 87.44 121 ALA A CA 1
ATOM 908 C C . ALA A 1 121 ? -1.243 3.184 4.687 1.00 87.44 121 ALA A C 1
ATOM 910 O O . ALA A 1 121 ? -1.764 4.133 4.104 1.00 87.44 121 ALA A O 1
ATOM 911 N N . ASN A 1 122 ? -0.133 3.330 5.420 1.00 85.56 122 ASN A N 1
ATOM 912 C CA . ASN A 1 122 ? 0.538 4.620 5.587 1.00 85.56 122 ASN A CA 1
ATOM 913 C C . ASN A 1 122 ? 1.370 4.976 4.353 1.00 85.56 122 ASN A C 1
ATOM 915 O O . ASN A 1 122 ? 1.293 6.108 3.877 1.00 85.56 122 ASN A O 1
ATOM 919 N N . GLY A 1 123 ? 2.105 4.008 3.805 1.00 90.38 123 GLY A N 1
ATOM 920 C CA . GLY A 1 123 ? 2.839 4.152 2.554 1.00 90.38 123 GLY A CA 1
ATOM 921 C C . GLY A 1 123 ? 1.911 4.497 1.392 1.00 90.38 123 GLY A C 1
ATOM 922 O O . GLY A 1 123 ? 2.150 5.476 0.686 1.00 90.38 123 GLY A O 1
ATOM 923 N N . LEU A 1 124 ? 0.794 3.775 1.238 1.00 92.50 124 LEU A N 1
ATOM 924 C CA . LEU A 1 124 ? -0.193 4.091 0.201 1.00 92.50 124 LEU A CA 1
ATOM 925 C C . LEU A 1 124 ? -0.791 5.493 0.390 1.00 92.50 124 LEU A C 1
ATOM 927 O O . LEU A 1 124 ? -0.868 6.260 -0.569 1.00 92.50 124 LEU A O 1
ATOM 931 N N . ALA A 1 125 ? -1.170 5.854 1.621 1.00 91.00 125 ALA A N 1
ATOM 932 C CA . ALA A 1 125 ? -1.689 7.185 1.939 1.00 91.00 125 ALA A CA 1
ATOM 933 C C . ALA A 1 125 ? -0.714 8.306 1.546 1.00 91.00 125 ALA A C 1
ATOM 935 O O . ALA A 1 125 ? -1.148 9.316 0.995 1.00 91.00 125 ALA A O 1
ATOM 936 N N . TYR A 1 126 ? 0.584 8.121 1.798 1.00 92.50 126 TYR A N 1
ATOM 937 C CA . TYR A 1 126 ? 1.614 9.089 1.430 1.00 92.50 126 TYR A CA 1
AT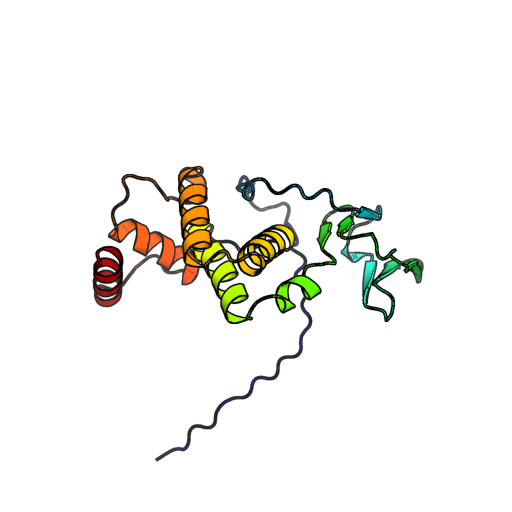OM 938 C C . TYR A 1 126 ? 1.674 9.313 -0.083 1.00 92.50 126 TYR A C 1
ATOM 940 O O . TYR A 1 126 ? 1.620 10.452 -0.542 1.00 92.50 126 TYR A O 1
ATOM 948 N N . TRP A 1 127 ? 1.743 8.240 -0.871 1.00 95.25 127 TRP A N 1
ATOM 949 C CA . TRP A 1 127 ? 1.836 8.361 -2.327 1.00 95.25 127 TRP A CA 1
ATOM 950 C C . TRP A 1 127 ? 0.567 8.917 -2.957 1.00 95.25 127 TRP A C 1
ATOM 952 O O . TRP A 1 127 ? 0.644 9.684 -3.917 1.00 95.25 127 TRP A O 1
ATOM 962 N N . ILE A 1 128 ? -0.592 8.605 -2.378 1.00 96.25 128 ILE A N 1
ATOM 963 C CA . ILE A 1 128 ? -1.845 9.253 -2.756 1.00 96.25 128 ILE A CA 1
ATOM 964 C C . ILE A 1 128 ? -1.764 10.763 -2.525 1.00 96.25 128 ILE A C 1
ATOM 966 O O . ILE A 1 128 ? -2.151 11.519 -3.411 1.00 96.25 128 ILE A O 1
ATOM 970 N N . ASP A 1 129 ? -1.237 11.212 -1.381 1.00 94.31 129 ASP A N 1
ATOM 971 C CA . ASP A 1 129 ? -1.073 12.643 -1.110 1.00 94.31 129 ASP A CA 1
ATOM 972 C C . ASP A 1 129 ? -0.112 13.305 -2.104 1.00 94.31 129 ASP A C 1
ATOM 974 O O . ASP A 1 129 ? -0.397 14.407 -2.568 1.00 94.31 129 ASP A O 1
ATOM 978 N N . GLN A 1 130 ? 0.983 12.634 -2.484 1.00 95.12 130 GLN A N 1
ATOM 979 C CA . GLN A 1 130 ? 1.906 13.155 -3.501 1.00 95.12 130 GLN A CA 1
ATOM 980 C C . GLN A 1 130 ? 1.207 13.335 -4.853 1.00 95.12 130 GLN A C 1
ATOM 982 O O . GLN A 1 130 ? 1.316 14.391 -5.476 1.00 95.12 130 GLN A O 1
ATOM 987 N N . VAL A 1 131 ? 0.445 12.331 -5.299 1.00 97.12 131 VAL A N 1
ATOM 988 C CA . VAL A 1 131 ? -0.293 12.402 -6.569 1.00 97.12 131 VAL A CA 1
ATOM 989 C C . VAL A 1 131 ? -1.414 13.440 -6.504 1.00 97.12 131 VAL A C 1
ATOM 991 O O . VAL A 1 131 ? -1.595 14.209 -7.446 1.00 97.12 131 VAL A O 1
ATOM 994 N N . ALA A 1 132 ? -2.131 13.527 -5.382 1.00 96.00 132 ALA A N 1
ATOM 995 C CA . ALA A 1 132 ? -3.144 14.557 -5.155 1.00 96.00 132 ALA A CA 1
ATOM 996 C C . ALA A 1 132 ? -2.541 15.974 -5.140 1.00 96.00 132 ALA A C 1
ATOM 998 O O . ALA A 1 132 ? -3.199 16.922 -5.564 1.00 96.00 132 ALA A O 1
ATOM 999 N N . ALA A 1 133 ? -1.285 16.116 -4.705 1.00 95.88 133 ALA A N 1
ATOM 1000 C CA . ALA A 1 133 ? -0.518 17.361 -4.750 1.00 95.88 133 ALA A CA 1
ATOM 1001 C C . ALA A 1 133 ? 0.090 17.671 -6.134 1.00 95.88 133 ALA A C 1
ATOM 1003 O O . ALA A 1 133 ? 0.752 18.696 -6.293 1.00 95.88 133 ALA A O 1
ATOM 1004 N N . GLY A 1 134 ? -0.146 16.824 -7.143 1.00 96.25 134 GLY A N 1
ATOM 1005 C CA . GLY A 1 134 ? 0.260 17.057 -8.530 1.00 96.25 134 GLY A CA 1
ATOM 1006 C C . GLY A 1 134 ? 1.455 16.233 -9.009 1.00 96.25 134 GLY A C 1
ATOM 1007 O O . GLY A 1 134 ? 1.870 16.405 -10.155 1.00 96.25 134 GLY A O 1
ATOM 1008 N N . ALA A 1 135 ? 2.000 15.325 -8.192 1.00 96.12 135 ALA A N 1
ATOM 1009 C CA . ALA A 1 135 ? 3.021 14.397 -8.666 1.00 96.12 135 ALA A CA 1
ATOM 1010 C C . ALA A 1 135 ? 2.438 13.446 -9.725 1.00 96.12 135 ALA A C 1
ATOM 1012 O O . ALA A 1 135 ? 1.369 12.855 -9.560 1.00 96.12 135 ALA A O 1
ATOM 1013 N N . SER A 1 136 ? 3.165 13.263 -10.822 1.00 97.81 136 SER A N 1
ATOM 1014 C CA . SER A 1 136 ? 2.838 12.253 -11.826 1.00 97.81 136 SER A CA 1
ATOM 1015 C C . SER A 1 136 ? 3.239 10.856 -11.349 1.00 97.81 136 SER A C 1
ATOM 1017 O O . SER A 1 136 ? 4.188 10.692 -10.583 1.00 97.81 136 SER A O 1
ATOM 1019 N N . ILE A 1 137 ? 2.577 9.821 -11.875 1.00 97.06 137 ILE A N 1
ATOM 1020 C CA . ILE A 1 137 ? 2.965 8.428 -11.597 1.00 97.06 137 ILE A CA 1
ATOM 1021 C C . ILE A 1 137 ? 4.417 8.148 -12.012 1.00 97.06 137 ILE A C 1
ATOM 1023 O O . ILE A 1 137 ? 5.096 7.388 -11.333 1.00 97.06 137 ILE A O 1
ATOM 1027 N N . ASN A 1 138 ? 4.927 8.796 -13.063 1.00 95.31 138 ASN A N 1
ATOM 1028 C CA . ASN A 1 138 ? 6.319 8.622 -13.483 1.00 95.31 138 ASN A CA 1
ATOM 1029 C C . ASN A 1 138 ? 7.304 9.153 -12.429 1.00 95.31 138 ASN A C 1
ATOM 1031 O O . ASN A 1 138 ? 8.303 8.502 -12.151 1.00 95.31 138 ASN A O 1
ATOM 1035 N N . GLN A 1 139 ? 7.007 10.291 -11.793 1.00 95.44 139 GLN A N 1
ATOM 1036 C CA . GLN A 1 139 ? 7.828 10.813 -10.688 1.00 95.44 139 GLN A CA 1
ATOM 1037 C C . GLN A 1 139 ? 7.779 9.898 -9.456 1.00 95.44 139 GLN A C 1
ATOM 1039 O O . GLN A 1 139 ? 8.787 9.717 -8.771 1.00 95.44 139 GLN A O 1
ATOM 1044 N N . VAL A 1 140 ? 6.619 9.292 -9.184 1.00 94.81 140 VAL A N 1
ATOM 1045 C CA . VAL A 1 140 ? 6.490 8.269 -8.138 1.00 94.81 140 VAL A CA 1
ATOM 1046 C C . VAL A 1 140 ? 7.351 7.050 -8.481 1.00 94.81 140 VAL A C 1
ATOM 1048 O O . VAL A 1 140 ? 8.161 6.640 -7.656 1.00 94.81 140 VAL A O 1
ATOM 1051 N N . ALA A 1 141 ? 7.252 6.521 -9.704 1.00 94.62 141 ALA A N 1
ATOM 1052 C CA . ALA A 1 141 ? 8.042 5.378 -10.164 1.00 94.62 141 ALA A CA 1
ATOM 1053 C C . ALA A 1 141 ? 9.556 5.629 -10.072 1.00 94.62 141 ALA A C 1
ATOM 1055 O O . ALA A 1 141 ? 10.287 4.767 -9.591 1.00 94.62 141 ALA A O 1
ATOM 1056 N N . GLU A 1 142 ? 10.011 6.826 -10.445 1.00 93.25 142 GLU A N 1
ATOM 1057 C CA . GLU A 1 142 ? 11.412 7.237 -10.305 1.00 93.25 142 GLU A CA 1
ATOM 1058 C C . GLU A 1 142 ? 11.868 7.194 -8.842 1.00 93.25 142 GLU A C 1
ATOM 1060 O O . GLU A 1 142 ? 12.930 6.666 -8.515 1.00 93.25 142 GLU A O 1
ATOM 1065 N N . THR A 1 143 ? 11.027 7.679 -7.925 1.00 93.81 143 THR A N 1
ATOM 1066 C CA . THR A 1 143 ? 11.353 7.657 -6.495 1.00 93.81 143 THR A CA 1
ATOM 1067 C C . THR A 1 143 ? 11.398 6.227 -5.944 1.00 93.81 143 THR A C 1
ATOM 1069 O O . THR A 1 143 ? 12.241 5.921 -5.102 1.00 93.81 143 THR A O 1
ATOM 1072 N N . PHE A 1 144 ? 10.535 5.329 -6.433 1.00 94.19 144 PHE A N 1
ATOM 1073 C CA . PHE A 1 144 ? 10.575 3.906 -6.074 1.00 94.19 144 PHE A CA 1
ATOM 1074 C C . PHE A 1 144 ? 11.847 3.235 -6.577 1.00 94.19 144 PHE A C 1
ATOM 1076 O O . PHE A 1 144 ? 12.477 2.499 -5.821 1.00 94.19 144 PHE A O 1
ATOM 1083 N N . TYR A 1 145 ? 12.243 3.511 -7.820 1.00 92.56 145 TYR A N 1
ATOM 1084 C CA . TYR A 1 145 ? 13.480 2.986 -8.382 1.00 92.56 145 TYR A CA 1
ATOM 1085 C C . TYR A 1 145 ? 14.697 3.447 -7.571 1.00 92.56 145 TYR A C 1
ATOM 1087 O O . TYR A 1 145 ? 15.503 2.620 -7.146 1.00 92.56 145 TYR A O 1
ATOM 1095 N N . MET A 1 146 ? 14.778 4.742 -7.252 1.00 91.44 146 MET A N 1
ATOM 1096 C CA . MET A 1 146 ? 15.845 5.287 -6.406 1.00 91.44 146 MET A CA 1
ATOM 1097 C C . MET A 1 146 ? 15.855 4.671 -5.004 1.00 91.44 146 MET A C 1
ATOM 1099 O O . MET A 1 146 ? 16.921 4.379 -4.464 1.00 91.44 146 MET A O 1
ATOM 1103 N N . ALA A 1 147 ? 14.683 4.424 -4.415 1.00 90.38 147 ALA A N 1
ATOM 1104 C CA . ALA A 1 147 ? 14.591 3.713 -3.147 1.00 90.38 147 ALA A CA 1
ATOM 1105 C C . ALA A 1 147 ? 15.076 2.259 -3.270 1.00 90.38 147 ALA A C 1
ATOM 1107 O O . ALA A 1 147 ? 15.828 1.813 -2.411 1.00 90.38 147 ALA A O 1
ATOM 1108 N N . ALA A 1 148 ? 14.720 1.541 -4.340 1.00 92.25 148 ALA A N 1
ATOM 1109 C CA . ALA A 1 148 ? 15.163 0.164 -4.566 1.00 92.25 148 ALA A CA 1
ATOM 1110 C C . ALA A 1 148 ? 16.695 0.060 -4.665 1.00 92.25 148 ALA A C 1
ATOM 1112 O O . ALA A 1 148 ? 17.296 -0.822 -4.055 1.00 92.25 148 ALA A O 1
ATOM 1113 N N . LEU A 1 149 ? 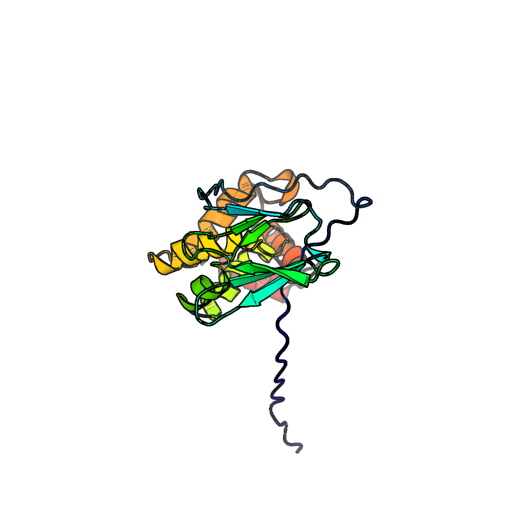17.339 1.013 -5.348 1.00 91.75 149 LEU A N 1
ATOM 1114 C CA . LEU A 1 149 ? 18.800 1.082 -5.467 1.00 91.75 149 LEU A CA 1
ATOM 1115 C C . LEU A 1 149 ? 19.527 1.245 -4.123 1.00 91.75 149 LEU A C 1
ATOM 1117 O O . LEU A 1 149 ? 20.682 0.839 -4.011 1.00 91.75 149 LEU A O 1
ATOM 1121 N N . ASN A 1 150 ? 18.871 1.810 -3.104 1.00 91.31 150 ASN A N 1
ATOM 1122 C CA . ASN A 1 150 ? 19.447 1.940 -1.761 1.00 91.31 150 ASN A CA 1
ATOM 1123 C C . ASN A 1 150 ? 19.448 0.616 -0.980 1.00 91.31 150 ASN A C 1
ATOM 1125 O O . ASN A 1 150 ? 20.165 0.496 0.012 1.00 91.31 150 ASN A O 1
ATOM 1129 N N . PHE A 1 151 ? 18.678 -0.375 -1.437 1.00 90.56 151 PHE A N 1
ATOM 1130 C CA . PHE A 1 151 ? 18.526 -1.688 -0.810 1.00 90.56 151 PHE A CA 1
ATOM 1131 C C . PHE A 1 151 ? 18.757 -2.806 -1.842 1.00 90.56 151 PHE A C 1
ATOM 1133 O O . PHE A 1 151 ? 17.851 -3.588 -2.154 1.00 90.56 151 PHE A O 1
ATOM 1140 N N . PRO A 1 152 ? 19.963 -2.877 -2.439 1.00 91.44 152 PRO A N 1
ATOM 1141 C CA . PRO A 1 152 ? 20.247 -3.796 -3.539 1.00 91.44 152 PRO A CA 1
ATOM 1142 C C . PRO A 1 152 ? 20.243 -5.265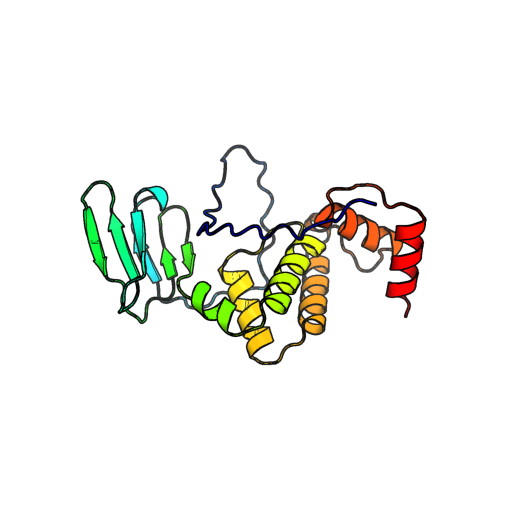 -3.099 1.00 91.44 152 PRO A C 1
ATOM 1144 O O . PRO A 1 152 ? 19.999 -6.146 -3.920 1.00 91.44 152 PRO A O 1
ATOM 1147 N N . VAL A 1 153 ? 20.500 -5.547 -1.816 1.00 90.81 153 VAL A N 1
ATOM 1148 C CA . VAL A 1 153 ? 20.491 -6.912 -1.266 1.00 90.81 153 VAL A CA 1
ATOM 1149 C C . VAL A 1 153 ? 19.061 -7.446 -1.178 1.00 90.81 153 VAL A C 1
ATOM 1151 O O . VAL A 1 153 ? 18.806 -8.603 -1.502 1.00 90.81 153 VAL A O 1
ATOM 1154 N N . GLU A 1 154 ? 18.124 -6.598 -0.769 1.00 89.06 154 GLU A N 1
ATOM 1155 C CA . GLU A 1 154 ? 16.720 -6.934 -0.564 1.00 89.06 154 GLU A CA 1
ATOM 1156 C C . GLU A 1 154 ? 15.944 -6.946 -1.881 1.00 89.06 154 GLU A C 1
ATOM 1158 O O . GLU A 1 154 ? 15.119 -7.831 -2.116 1.00 89.06 154 GLU A O 1
ATOM 1163 N N . THR A 1 155 ? 16.206 -5.963 -2.744 1.00 92.06 155 THR A N 1
ATOM 1164 C CA . THR A 1 155 ? 15.410 -5.732 -3.955 1.00 92.06 155 THR A CA 1
ATOM 1165 C C . THR A 1 155 ? 16.054 -6.307 -5.219 1.00 92.06 155 THR A C 1
ATOM 1167 O O . THR A 1 155 ? 15.360 -6.584 -6.196 1.00 92.06 155 THR A O 1
ATOM 1170 N N . GLY A 1 156 ? 17.374 -6.518 -5.216 1.00 91.69 156 GLY A N 1
ATOM 1171 C CA . GLY A 1 156 ? 18.148 -6.972 -6.374 1.00 91.69 156 GLY A CA 1
ATOM 1172 C C . GLY A 1 156 ? 18.453 -5.883 -7.411 1.00 91.69 156 GLY A C 1
ATOM 1173 O O . GLY A 1 156 ? 19.224 -6.136 -8.341 1.00 91.69 156 GLY A O 1
ATOM 1174 N N . TYR A 1 157 ? 17.894 -4.677 -7.266 1.00 92.69 157 TYR A N 1
ATOM 1175 C CA . TYR A 1 157 ? 18.174 -3.556 -8.163 1.00 92.69 157 TYR A CA 1
ATOM 1176 C C . TYR A 1 157 ? 19.534 -2.943 -7.845 1.00 92.69 157 TYR A C 1
ATOM 1178 O O . TYR A 1 157 ? 19.878 -2.719 -6.690 1.00 92.69 157 TYR A O 1
ATOM 1186 N N . ASN A 1 158 ? 20.314 -2.642 -8.879 1.00 93.31 158 ASN A N 1
ATOM 1187 C CA . ASN A 1 158 ? 21.580 -1.933 -8.744 1.00 93.31 158 ASN A CA 1
ATOM 1188 C C . ASN A 1 158 ? 21.879 -1.139 -10.019 1.00 93.31 158 ASN A C 1
ATOM 1190 O O . ASN A 1 158 ? 21.346 -1.431 -11.086 1.00 93.31 158 ASN A O 1
ATOM 1194 N N . THR A 1 159 ? 22.765 -0.153 -9.920 1.00 91.00 159 THR A N 1
ATOM 1195 C CA . THR A 1 159 ? 23.059 0.780 -11.019 1.00 91.00 159 THR A CA 1
ATOM 1196 C C . THR A 1 159 ? 23.806 0.156 -12.199 1.00 91.00 159 THR A C 1
ATOM 1198 O O . THR A 1 159 ? 23.856 0.765 -13.263 1.00 91.00 159 THR A O 1
ATOM 1201 N N . ALA A 1 160 ? 24.385 -1.037 -12.038 1.00 91.44 160 ALA A N 1
ATOM 1202 C CA . ALA A 1 160 ? 25.135 -1.740 -13.079 1.00 91.44 160 ALA A CA 1
ATOM 1203 C C . ALA A 1 160 ? 24.318 -2.849 -13.770 1.00 91.44 160 ALA A C 1
ATOM 1205 O O . ALA A 1 160 ? 24.867 -3.605 -14.574 1.00 91.44 160 ALA A O 1
ATOM 1206 N N . MET A 1 161 ? 23.026 -2.985 -13.452 1.00 91.31 161 MET A N 1
ATOM 1207 C CA . MET A 1 161 ? 22.195 -4.058 -13.989 1.00 91.31 161 MET A CA 1
ATOM 1208 C C . MET A 1 161 ? 21.845 -3.843 -15.465 1.00 91.31 161 MET A C 1
ATOM 1210 O O . MET A 1 161 ? 21.636 -2.720 -15.920 1.00 91.31 161 MET A O 1
ATOM 1214 N N . SER A 1 162 ? 21.742 -4.938 -16.219 1.00 92.44 162 SER A N 1
ATOM 1215 C CA . SER A 1 162 ? 21.263 -4.880 -17.601 1.00 92.44 162 SER A CA 1
ATOM 1216 C C . SER A 1 162 ? 19.745 -4.659 -17.651 1.00 92.44 162 SER A C 1
ATOM 1218 O O . SER A 1 162 ? 19.025 -5.082 -16.742 1.00 92.44 162 SER A O 1
ATOM 1220 N N . ASN A 1 163 ? 19.228 -4.102 -18.755 1.00 91.00 163 ASN A N 1
ATOM 1221 C CA . ASN A 1 163 ? 17.778 -4.046 -19.007 1.00 91.00 163 ASN A CA 1
ATOM 1222 C C . ASN A 1 163 ? 17.140 -5.435 -18.885 1.00 91.00 163 ASN A C 1
ATOM 1224 O O . ASN A 1 163 ? 16.043 -5.582 -18.354 1.00 91.00 163 ASN A O 1
ATOM 1228 N N . GLY A 1 164 ? 17.850 -6.473 -19.336 1.00 92.62 164 GLY A N 1
ATOM 1229 C CA . GLY A 1 164 ? 17.357 -7.837 -19.251 1.00 92.62 164 GLY A CA 1
ATOM 1230 C C . GLY A 1 164 ? 17.212 -8.338 -17.815 1.00 92.62 164 GLY A C 1
ATOM 1231 O O . GLY A 1 164 ? 16.240 -9.022 -17.502 1.00 92.62 164 GLY A O 1
ATOM 1232 N N . ASP A 1 165 ? 18.136 -7.982 -16.925 1.00 93.12 165 ASP A N 1
ATOM 1233 C CA . ASP A 1 165 ? 18.036 -8.352 -15.512 1.00 93.12 165 ASP A CA 1
ATOM 1234 C C . ASP A 1 165 ? 16.979 -7.521 -14.786 1.00 93.12 165 ASP A C 1
ATOM 1236 O O . ASP A 1 165 ? 16.235 -8.069 -13.974 1.00 93.12 165 ASP A O 1
ATOM 1240 N N . PHE A 1 166 ? 16.821 -6.246 -15.154 1.00 93.44 166 PHE A N 1
ATOM 1241 C CA . PHE A 1 166 ? 15.722 -5.405 -14.675 1.00 93.44 166 PHE A CA 1
ATOM 1242 C C . PHE A 1 166 ? 14.360 -6.037 -14.995 1.00 93.44 166 PHE A C 1
ATOM 1244 O O . PHE A 1 166 ? 13.538 -6.239 -14.100 1.00 93.44 166 PHE A O 1
ATOM 1251 N N . ILE A 1 167 ? 14.147 -6.433 -16.256 1.00 93.44 167 ILE A N 1
ATOM 1252 C CA . ILE A 1 167 ? 12.902 -7.068 -16.709 1.00 93.44 167 ILE A CA 1
ATOM 1253 C C . ILE A 1 167 ? 12.635 -8.360 -15.929 1.00 93.44 167 ILE A C 1
ATOM 1255 O O . ILE A 1 167 ? 11.508 -8.584 -15.489 1.00 93.44 167 ILE A O 1
ATOM 1259 N N . LYS A 1 168 ? 13.655 -9.198 -15.704 1.00 93.56 168 LYS A N 1
ATOM 1260 C CA . LYS A 1 168 ? 13.501 -10.444 -14.933 1.00 93.56 168 LYS A CA 1
ATOM 1261 C C . LYS A 1 168 ? 13.049 -10.192 -13.494 1.00 93.56 168 LYS A C 1
ATOM 1263 O O . LYS A 1 168 ? 12.202 -10.941 -13.010 1.00 93.56 168 LYS A O 1
ATOM 1268 N N . ILE A 1 169 ? 13.581 -9.170 -12.814 1.00 93.44 169 ILE A N 1
ATOM 1269 C CA . ILE A 1 169 ? 13.146 -8.834 -11.447 1.00 93.44 169 ILE A CA 1
ATOM 1270 C C . ILE A 1 169 ? 11.675 -8.411 -11.452 1.00 93.44 169 ILE A C 1
ATOM 1272 O O . ILE A 1 169 ? 10.884 -8.950 -10.679 1.00 93.44 169 ILE A O 1
ATOM 1276 N N . VAL A 1 170 ? 11.277 -7.532 -12.375 1.00 92.62 170 VAL A N 1
ATOM 1277 C CA . VAL A 1 170 ? 9.878 -7.088 -12.483 1.00 92.62 170 VAL A CA 1
ATOM 1278 C C . VAL A 1 170 ? 8.943 -8.263 -12.797 1.00 92.62 170 VAL A C 1
ATOM 1280 O O . VAL A 1 170 ? 7.907 -8.407 -12.154 1.00 92.62 170 VAL A O 1
ATOM 1283 N N . TYR A 1 171 ? 9.314 -9.156 -13.721 1.00 93.19 171 TYR A N 1
ATOM 1284 C CA . TYR A 1 171 ? 8.531 -10.361 -14.035 1.00 93.19 171 TYR A CA 1
ATOM 1285 C C . TYR A 1 171 ? 8.385 -11.293 -12.837 1.00 93.19 171 TYR A C 1
ATOM 1287 O O . TYR A 1 171 ? 7.290 -11.796 -12.570 1.00 93.19 171 TYR A O 1
ATOM 1295 N N . LYS A 1 172 ? 9.478 -11.513 -12.104 1.00 93.50 172 LYS A N 1
ATOM 1296 C CA . LYS A 1 172 ? 9.457 -12.313 -10.883 1.00 93.50 172 LYS A CA 1
ATOM 1297 C C . LYS A 1 172 ? 8.475 -11.724 -9.880 1.00 93.50 172 LYS A C 1
ATOM 1299 O O . LYS A 1 172 ? 7.662 -12.470 -9.346 1.00 93.50 172 LYS A O 1
ATOM 1304 N N . ASN A 1 173 ? 8.531 -10.419 -9.651 1.00 93.12 173 ASN A N 1
ATOM 1305 C CA . ASN A 1 173 ? 7.743 -9.786 -8.604 1.00 93.12 173 ASN A CA 1
ATOM 1306 C C . ASN A 1 173 ? 6.260 -9.655 -8.989 1.00 93.12 173 ASN A C 1
ATOM 1308 O O . ASN A 1 173 ? 5.382 -9.984 -8.198 1.00 93.12 173 ASN A O 1
ATOM 1312 N N . VAL A 1 174 ? 5.964 -9.223 -10.219 1.00 92.12 174 VAL A N 1
ATOM 1313 C CA . VAL A 1 174 ? 4.586 -8.957 -10.670 1.00 92.12 174 VAL A CA 1
ATOM 1314 C C . VAL A 1 174 ? 3.855 -10.234 -11.083 1.00 92.12 174 VAL A C 1
ATOM 1316 O O . VAL A 1 174 ? 2.660 -10.369 -10.832 1.00 92.12 174 VAL A O 1
ATOM 1319 N N . LEU A 1 175 ? 4.548 -11.180 -11.725 1.00 90.50 175 LEU A N 1
ATOM 1320 C CA . LEU A 1 175 ? 3.927 -12.380 -12.299 1.00 90.50 175 LEU A CA 1
ATOM 1321 C C . LEU A 1 175 ? 4.284 -13.670 -11.554 1.00 90.50 175 LEU A C 1
ATOM 1323 O O . LEU A 1 175 ? 3.738 -14.723 -11.880 1.00 90.50 175 LEU A O 1
ATOM 1327 N N . GLY A 1 176 ? 5.219 -13.630 -10.601 1.00 88.00 176 GLY A N 1
ATOM 1328 C CA . GLY A 1 176 ? 5.699 -14.828 -9.906 1.00 88.00 176 GLY A CA 1
ATOM 1329 C C . GLY A 1 176 ? 6.516 -15.773 -10.794 1.00 88.00 176 GLY A C 1
ATOM 1330 O O . GLY A 1 176 ? 6.689 -16.9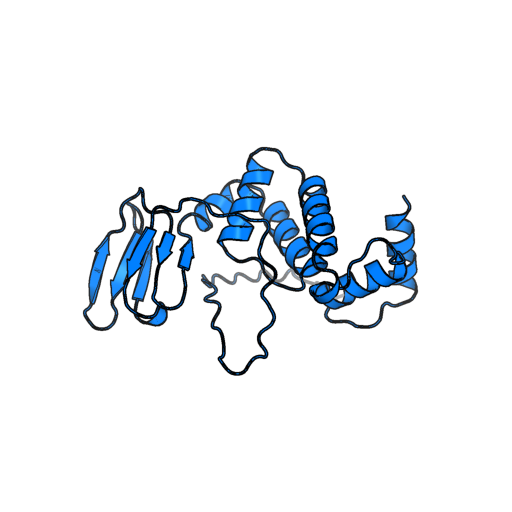42 -10.451 1.00 88.00 176 GLY A O 1
ATOM 1331 N N . ARG A 1 177 ? 6.997 -15.311 -11.958 1.00 87.12 177 ARG A N 1
ATOM 1332 C CA . ARG A 1 177 ? 7.701 -16.144 -12.948 1.00 87.12 177 ARG A CA 1
ATOM 1333 C C . ARG A 1 177 ? 9.189 -15.823 -12.970 1.00 87.12 177 ARG A C 1
ATOM 1335 O O . ARG A 1 177 ? 9.579 -14.668 -13.071 1.00 87.12 177 ARG A O 1
ATOM 1342 N N . THR A 1 178 ? 10.027 -16.854 -12.933 1.00 78.88 178 THR A N 1
ATOM 1343 C CA . THR A 1 178 ? 11.495 -16.713 -12.975 1.00 78.88 178 THR A CA 1
ATOM 1344 C C . THR A 1 178 ? 12.068 -16.676 -14.391 1.00 78.88 178 THR A C 1
ATOM 1346 O O . THR A 1 178 ? 13.247 -16.373 -14.564 1.00 78.88 178 THR A O 1
ATOM 1349 N N . SER A 1 179 ? 11.252 -16.971 -15.406 1.00 85.94 179 SER A N 1
ATOM 1350 C CA . SER A 1 179 ? 11.622 -16.896 -16.816 1.00 85.94 179 SER A CA 1
ATOM 1351 C C . SER A 1 179 ? 10.754 -15.890 -17.564 1.00 85.94 179 SER A C 1
ATOM 1353 O O . SER A 1 179 ? 9.555 -15.755 -17.307 1.00 85.94 179 SER A O 1
ATOM 1355 N N . VAL A 1 180 ? 11.385 -15.212 -18.518 1.00 90.44 180 VAL A N 1
ATOM 1356 C CA . VAL A 1 180 ? 10.748 -14.302 -19.467 1.00 90.44 180 VAL A CA 1
ATOM 1357 C C . VAL A 1 180 ? 10.895 -14.937 -20.842 1.00 90.44 180 VAL A C 1
ATOM 1359 O O . VAL A 1 180 ? 11.992 -15.361 -21.209 1.00 90.44 180 VAL A O 1
ATOM 1362 N N . ASP A 1 181 ? 9.796 -15.079 -21.576 1.00 90.31 181 ASP A N 1
ATOM 1363 C CA . ASP A 1 181 ? 9.861 -15.572 -22.948 1.00 90.31 181 ASP A CA 1
ATOM 1364 C C . ASP A 1 181 ? 10.540 -14.546 -23.866 1.00 90.31 181 ASP A C 1
ATOM 1366 O O . ASP A 1 181 ? 10.605 -13.355 -23.555 1.00 90.31 181 ASP A O 1
ATOM 1370 N N . GLN A 1 182 ? 11.051 -15.012 -25.007 1.00 91.50 182 GLN A N 1
ATOM 1371 C CA . GLN A 1 182 ? 11.807 -14.164 -25.929 1.00 91.50 182 GLN A CA 1
ATOM 1372 C C . GLN A 1 182 ? 10.989 -12.954 -26.405 1.00 91.50 182 GLN A C 1
ATOM 1374 O O . GLN A 1 182 ? 11.505 -11.842 -26.425 1.00 91.50 182 GLN A O 1
ATOM 1379 N N . GLY A 1 183 ? 9.701 -13.148 -26.712 1.00 92.06 183 GLY A N 1
ATOM 1380 C CA . GLY A 1 183 ? 8.829 -12.062 -27.161 1.00 92.06 183 GLY A CA 1
ATOM 1381 C C . GLY A 1 183 ? 8.630 -10.995 -26.084 1.00 92.06 183 GLY A C 1
ATOM 1382 O O . GLY A 1 183 ? 8.712 -9.802 -26.373 1.00 92.06 183 GLY A O 1
ATOM 1383 N N . GLY A 1 184 ? 8.432 -11.415 -24.832 1.00 90.50 184 GLY A N 1
ATOM 1384 C CA . GLY A 1 184 ? 8.383 -10.517 -23.682 1.00 90.50 184 GLY A CA 1
ATOM 1385 C C . GLY A 1 184 ? 9.693 -9.753 -23.480 1.00 90.50 184 GLY A C 1
ATOM 1386 O O . GLY A 1 184 ? 9.668 -8.533 -23.324 1.00 90.50 184 GLY A O 1
ATOM 1387 N N . MET A 1 185 ? 10.837 -10.444 -23.522 1.00 92.88 185 MET A N 1
ATOM 1388 C CA . MET A 1 185 ? 12.153 -9.809 -23.383 1.00 92.88 185 MET A CA 1
ATOM 1389 C C . MET A 1 185 ? 12.396 -8.744 -24.451 1.00 92.88 185 MET A C 1
ATOM 1391 O O . MET A 1 185 ? 12.830 -7.641 -24.113 1.00 92.88 185 MET A O 1
ATOM 1395 N N . ASP A 1 186 ? 12.090 -9.047 -25.712 1.00 92.56 186 ASP A N 1
ATOM 1396 C CA . ASP A 1 186 ? 12.302 -8.133 -26.835 1.00 92.56 186 ASP A CA 1
ATOM 1397 C C . ASP A 1 186 ? 11.404 -6.897 -26.716 1.00 92.56 186 ASP A C 1
ATOM 1399 O O . ASP A 1 186 ? 11.870 -5.764 -26.854 1.00 92.56 186 ASP A O 1
ATOM 1403 N N . TYR A 1 187 ? 10.123 -7.097 -26.395 1.00 92.62 187 TYR A N 1
ATOM 1404 C CA . TYR A 1 187 ? 9.165 -6.005 -26.238 1.00 92.62 187 TYR A CA 1
ATOM 1405 C C . TYR A 1 187 ? 9.595 -5.016 -25.146 1.00 92.62 187 TYR A C 1
ATOM 1407 O O . TYR A 1 187 ? 9.670 -3.806 -25.380 1.00 92.62 187 TYR A O 1
ATOM 1415 N N . TRP A 1 188 ? 9.909 -5.522 -23.950 1.00 92.12 188 TRP A N 1
ATOM 1416 C CA . TRP A 1 188 ? 10.258 -4.662 -22.820 1.00 92.12 188 TRP A CA 1
ATOM 1417 C C . TRP A 1 188 ? 11.640 -4.031 -22.977 1.00 92.12 188 TRP A C 1
ATOM 1419 O O . TRP A 1 188 ? 11.807 -2.868 -22.624 1.00 92.12 188 TRP A O 1
ATOM 1429 N N . SER A 1 189 ? 12.608 -4.736 -23.571 1.00 91.50 189 SER A N 1
ATOM 1430 C CA . SER A 1 189 ? 13.937 -4.164 -23.828 1.00 91.50 189 SER A CA 1
ATOM 1431 C C . SER A 1 189 ? 13.860 -2.977 -24.787 1.00 91.50 189 SER A C 1
ATOM 1433 O O . SER A 1 189 ? 14.492 -1.957 -24.527 1.00 91.50 189 SER A O 1
ATOM 1435 N N . ASN A 1 190 ? 13.038 -3.076 -25.839 1.00 90.06 190 ASN A N 1
ATOM 1436 C CA . ASN A 1 190 ? 12.792 -1.972 -26.769 1.00 90.06 190 ASN A CA 1
ATOM 1437 C C . ASN A 1 190 ? 12.054 -0.800 -26.105 1.00 90.06 190 ASN A C 1
ATOM 1439 O O . ASN A 1 190 ? 12.329 0.352 -26.422 1.00 90.06 190 ASN A O 1
ATOM 1443 N N . SER A 1 191 ? 11.156 -1.089 -25.160 1.00 88.69 191 SER A N 1
ATOM 1444 C CA . SER A 1 191 ? 10.405 -0.061 -24.425 1.00 88.69 191 SER A CA 1
ATOM 1445 C C . SER A 1 191 ? 11.262 0.711 -23.412 1.00 88.69 191 SER A C 1
ATOM 1447 O O . SER A 1 191 ? 10.883 1.802 -23.007 1.00 88.69 191 SER A O 1
ATOM 1449 N N . LEU A 1 192 ? 12.394 0.149 -22.970 1.00 85.31 192 LEU A N 1
ATOM 1450 C CA . LEU A 1 192 ? 13.304 0.786 -22.007 1.00 85.31 192 LEU A CA 1
ATOM 1451 C C . LEU A 1 192 ? 14.364 1.683 -22.664 1.00 85.31 192 LEU A C 1
ATOM 1453 O O . LEU A 1 192 ? 15.039 2.433 -21.965 1.00 85.31 192 LEU A O 1
ATOM 1457 N N . VAL A 1 193 ? 14.551 1.581 -23.982 1.00 79.94 193 VAL A N 1
ATOM 1458 C CA . VAL A 1 193 ? 15.541 2.373 -24.738 1.00 79.94 193 VAL A CA 1
ATOM 1459 C C . VAL A 1 193 ? 14.914 3.512 -25.549 1.00 79.94 193 VAL A C 1
ATOM 1461 O O . VAL A 1 193 ? 15.650 4.291 -26.154 1.00 79.94 193 VAL A O 1
ATOM 1464 N N . SER A 1 194 ? 13.581 3.586 -25.588 1.00 53.84 194 SER A N 1
ATOM 1465 C CA . SER A 1 194 ? 12.793 4.617 -26.279 1.00 53.84 194 SER A CA 1
ATOM 1466 C C . SER A 1 194 ? 12.408 5.759 -25.352 1.00 53.84 194 SER A C 1
ATOM 1468 O O . SER A 1 194 ? 12.489 6.922 -25.798 1.00 53.84 194 SER A O 1
#

Radius of gyration: 20.48 Å; chains: 1; bounding box: 47×36×61 Å

Foldseek 3Di:
DDDDDDDPPPDPDPDPDDPDDDPPDPPPVPLDQPDDDDPAQEAEDEADPVQWDWDQDPQGIWIAGNVPRDIDDDHPSGQWYHYNRDIDGRCLVVLCVLDDVVLLVLLQLLCLQQQLDGDDSRSSSVVSVVVSVPDDSVNVSVVSLVSSCVVCVRRVDHPPDDLQVSQQSRCCRNVVDNDDDPVRSVVSNVVVVD

pLDDT: mean 81.3, std 22.48, range [26.2, 97.81]

Sequence (194 aa):
MKSIRPLLLTCSSFLLFACGGNPSSPVHTEMPPPAYTPTATMQSFPGLRANYTIRNTASGFAVSETATSKITMIDSGITSLQFADVSVNLQIAKKVSTISATNVQKIEELYVAFFNRVPDANGLAYWIDQVAAGASINQVAETFYMAALNFPVETGYNTAMSNGDFIKIVYKNVLGRTSVDQGGMDYWSNSLVS